Protein AF-A0A0S2S8I2-F1 (afdb_monomer_lite)

Radius of gyration: 26.12 Å; chains: 1; bounding box: 68×58×58 Å

Secondary structure (DSSP, 8-state):
---EEEEEE-TT-HHHHHHHHHHHHHT-HHHHHHEEEEE--EEEEEEEPTTS-EEEEEEEESSTTEEEEEESS---TT-------HHHHHHHHHSTTEEEESTTTT-EEPHHHHHHHHTS--PPEEEEEEEPP-S--HHHHHHHHHHHHHHHHHHHHH--SHHHHHHHHHHHHHHHHHHHHHHHHHTS----HHHHHHHHHHHHS-TTSGGGG-EEEEETTEEEEEEEHHHHHHHHHTS-TTS---HHHHHHHHHHHHHHHHT--

Foldseek 3Di:
DFWKFKFFFAFPCLVVLQVQLVVLLVVDPVSVQWFDHKDFAWAWEWEQDQQLDTHDIDTDGPDTRIIMTGTPHADDPPRLPDDDPPVNVVSSVVGPGTDGGPDDRTPTQHPVNVVVSVVPCSFYKYKQWAQFPDPVDLVVVLVVLVVQLVVLVVQCVPDPDPVSNVVSVVSNVVSVVVNVVSVVVVVPAPFGPLVVLLVVLPVLPPPPDQSVQWDWHDDPNIIIIMHGVVLLVVLVVPDDPDGSDGSVRSSVSSSVVSCVVSVND

Structure (mmCIF, N/CA/C/O backbone):
data_AF-A0A0S2S8I2-F1
#
_entry.id   AF-A0A0S2S8I2-F1
#
loop_
_atom_site.group_PDB
_atom_site.id
_atom_site.type_symbol
_atom_site.label_atom_id
_atom_site.label_alt_id
_atom_site.label_comp_id
_atom_site.label_asym_id
_atom_site.label_entity_id
_atom_site.label_seq_id
_atom_site.pdbx_PDB_ins_code
_atom_site.Cartn_x
_atom_site.Cartn_y
_atom_site.Cartn_z
_atom_site.occupancy
_atom_site.B_iso_or_equiv
_atom_site.auth_seq_id
_atom_site.auth_comp_id
_atom_site.auth_asym_id
_atom_site.auth_atom_id
_atom_site.pdbx_PDB_model_num
ATOM 1 N N . MET A 1 1 ? 22.206 5.595 -7.541 1.00 58.75 1 MET A N 1
ATOM 2 C CA . MET A 1 1 ? 20.855 5.261 -8.057 1.00 58.75 1 MET A CA 1
ATOM 3 C C . MET A 1 1 ? 20.318 6.504 -8.753 1.00 58.75 1 MET A C 1
ATOM 5 O O . MET A 1 1 ? 20.988 7.528 -8.728 1.00 58.75 1 MET A O 1
ATOM 9 N N . GLY A 1 2 ? 19.198 6.409 -9.469 1.00 62.34 2 GLY A N 1
ATOM 10 C CA . GLY A 1 2 ? 18.640 7.555 -10.187 1.00 62.34 2 GLY A CA 1
ATOM 11 C C . GLY A 1 2 ? 17.784 8.471 -9.314 1.00 62.34 2 GLY A C 1
ATOM 12 O O . GLY A 1 2 ? 17.314 8.057 -8.258 1.00 62.34 2 GLY A O 1
ATOM 13 N N . ALA A 1 3 ? 17.538 9.692 -9.782 1.00 72.81 3 ALA A N 1
ATOM 14 C CA . ALA A 1 3 ? 16.502 10.574 -9.259 1.00 72.81 3 ALA A CA 1
ATOM 15 C C . ALA A 1 3 ? 15.131 9.909 -9.397 1.00 72.81 3 ALA A C 1
ATOM 17 O O . ALA A 1 3 ? 14.851 9.323 -10.445 1.00 72.81 3 ALA A O 1
ATOM 18 N N . ALA A 1 4 ? 14.263 10.030 -8.393 1.00 81.12 4 ALA A N 1
ATOM 19 C CA . ALA A 1 4 ? 12.900 9.520 -8.483 1.00 81.12 4 ALA A CA 1
ATOM 20 C C . ALA A 1 4 ? 11.865 10.647 -8.438 1.00 81.12 4 ALA A C 1
ATOM 22 O O . ALA A 1 4 ? 11.988 11.596 -7.666 1.00 81.12 4 ALA A O 1
ATOM 23 N N . PHE A 1 5 ? 10.824 10.528 -9.261 1.00 83.62 5 PHE A N 1
ATOM 24 C CA . PHE A 1 5 ? 9.705 11.466 -9.309 1.00 83.62 5 PHE A CA 1
ATOM 25 C C . PHE A 1 5 ? 8.404 10.770 -8.931 1.00 83.62 5 PHE A C 1
ATOM 27 O O . PHE A 1 5 ? 8.072 9.726 -9.492 1.00 83.62 5 PHE A O 1
ATOM 34 N N . ALA A 1 6 ? 7.638 11.380 -8.028 1.00 85.50 6 ALA A N 1
ATOM 35 C CA . ALA A 1 6 ? 6.292 10.929 -7.699 1.00 85.50 6 ALA A CA 1
ATOM 36 C C . ALA A 1 6 ? 5.268 11.458 -8.717 1.00 85.50 6 ALA A C 1
ATOM 38 O O . ALA A 1 6 ? 5.138 12.669 -8.934 1.00 85.50 6 ALA A O 1
ATOM 39 N N . ILE A 1 7 ? 4.506 10.548 -9.322 1.00 87.31 7 ILE A N 1
ATOM 40 C CA . ILE A 1 7 ? 3.409 10.858 -10.239 1.00 87.31 7 ILE A CA 1
ATOM 41 C C . ILE A 1 7 ? 2.084 10.514 -9.568 1.00 87.31 7 ILE A C 1
ATOM 43 O O . ILE A 1 7 ? 1.878 9.385 -9.120 1.00 87.31 7 ILE A O 1
ATOM 47 N N . GLN A 1 8 ? 1.172 11.485 -9.532 1.00 87.44 8 GLN A N 1
ATOM 48 C CA . GLN A 1 8 ? -0.162 11.286 -8.991 1.00 87.44 8 GLN A CA 1
ATOM 49 C C . GLN A 1 8 ? -1.050 10.602 -10.029 1.00 87.44 8 GLN A C 1
ATOM 51 O O . GLN A 1 8 ? -1.206 11.071 -11.163 1.00 87.44 8 GLN A O 1
ATOM 56 N N . VAL A 1 9 ? -1.679 9.512 -9.613 1.00 88.62 9 VAL A N 1
ATOM 57 C CA . VAL A 1 9 ? -2.575 8.689 -10.421 1.00 88.62 9 VAL A CA 1
ATOM 58 C C . VAL A 1 9 ? -3.900 8.473 -9.700 1.00 88.62 9 VAL A C 1
ATOM 60 O O . VAL A 1 9 ? -4.033 8.727 -8.504 1.00 88.62 9 VAL A O 1
ATOM 63 N N . MET A 1 10 ? -4.908 8.001 -10.426 1.00 84.62 10 MET A N 1
ATOM 64 C CA . MET A 1 10 ? -6.174 7.604 -9.818 1.00 84.62 10 MET A CA 1
ATOM 65 C C . MET A 1 10 ? -5.960 6.445 -8.839 1.00 84.62 10 MET A C 1
ATOM 67 O O . MET A 1 10 ? -5.422 5.399 -9.210 1.00 84.62 10 MET A O 1
ATOM 71 N N . THR A 1 11 ? -6.434 6.619 -7.607 1.00 84.56 11 THR A N 1
ATOM 72 C CA . THR A 1 11 ? -6.356 5.595 -6.563 1.00 84.56 11 THR A CA 1
ATOM 73 C C . THR A 1 11 ? -7.026 4.292 -7.008 1.00 84.56 11 THR A C 1
ATOM 75 O O . THR A 1 11 ? -8.128 4.302 -7.562 1.00 84.56 11 THR A O 1
ATOM 78 N N . GLY A 1 12 ? -6.359 3.159 -6.790 1.00 79.31 12 GLY A N 1
ATOM 79 C CA . GLY A 1 12 ? -6.813 1.829 -7.213 1.00 79.31 12 GLY A CA 1
ATOM 80 C C . GLY A 1 12 ? -6.536 1.495 -8.686 1.00 79.31 12 GLY A C 1
ATOM 81 O O . GLY A 1 12 ? -6.927 0.424 -9.160 1.00 79.31 12 GLY A O 1
ATOM 82 N N . LYS A 1 13 ? -5.890 2.393 -9.442 1.00 84.69 13 LYS A N 1
ATOM 83 C CA . LYS A 1 13 ? -5.458 2.162 -10.832 1.00 84.69 13 LYS A CA 1
ATOM 84 C C . LYS A 1 13 ? -3.937 2.092 -10.982 1.00 84.69 13 LYS A C 1
ATOM 86 O O . LYS A 1 13 ? -3.471 1.895 -12.099 1.00 84.69 13 LYS A O 1
ATOM 91 N N . GLU A 1 14 ? -3.173 2.176 -9.897 1.00 86.25 14 GLU A N 1
ATOM 92 C CA . GLU A 1 14 ? -1.708 2.280 -9.870 1.00 86.25 14 GLU A CA 1
ATOM 93 C C . GLU A 1 14 ? -1.039 1.160 -10.674 1.00 86.25 14 GLU A C 1
ATOM 95 O O . GLU A 1 14 ? -0.215 1.428 -11.542 1.00 86.25 14 GLU A O 1
ATOM 100 N N . SER A 1 15 ? -1.460 -0.094 -10.471 1.00 84.75 15 SER A N 1
ATOM 101 C CA . SER A 1 15 ? -0.901 -1.243 -11.202 1.00 84.75 15 SER A CA 1
ATOM 102 C C . SER A 1 15 ? -1.202 -1.203 -12.705 1.00 84.75 15 SER A C 1
ATOM 104 O O . SER A 1 15 ? -0.360 -1.576 -13.520 1.00 84.75 15 SER A O 1
ATOM 106 N N . ASN A 1 16 ? -2.385 -0.721 -13.095 1.00 86.00 16 ASN A N 1
ATOM 107 C CA . ASN A 1 16 ? -2.735 -0.579 -14.508 1.00 86.00 16 ASN A CA 1
ATOM 108 C C . ASN A 1 16 ? -1.952 0.567 -15.153 1.00 86.00 16 ASN A C 1
ATOM 110 O O . ASN A 1 16 ? -1.458 0.408 -16.266 1.00 86.00 16 ASN A O 1
ATOM 114 N N . VAL A 1 17 ? -1.813 1.696 -14.452 1.00 88.75 17 VAL A N 1
ATOM 115 C CA . VAL A 1 17 ? -1.034 2.840 -14.933 1.00 88.75 17 VAL A CA 1
ATOM 116 C C . VAL A 1 17 ? 0.441 2.469 -15.062 1.00 88.75 17 VAL A C 1
ATOM 118 O O . VAL A 1 17 ? 1.027 2.775 -16.093 1.00 88.75 17 VAL A O 1
ATOM 121 N N . GLN A 1 18 ? 1.016 1.740 -14.098 1.00 89.50 18 GLN A N 1
ATOM 122 C CA . GLN A 1 18 ? 2.386 1.223 -14.191 1.00 89.50 18 GLN A CA 1
ATOM 123 C C . GLN A 1 18 ? 2.580 0.393 -15.466 1.00 89.50 18 GLN A C 1
ATOM 125 O O . GLN A 1 18 ? 3.469 0.686 -16.254 1.00 89.50 18 GLN A O 1
ATOM 130 N N . ARG A 1 19 ? 1.691 -0.573 -15.740 1.00 88.81 19 ARG A N 1
ATOM 131 C CA . ARG A 1 19 ? 1.768 -1.398 -16.961 1.00 88.81 19 ARG A CA 1
ATOM 132 C C . ARG A 1 19 ? 1.667 -0.574 -18.244 1.00 88.81 19 ARG A C 1
ATOM 134 O O . ARG A 1 19 ? 2.355 -0.872 -19.217 1.00 88.81 19 ARG A O 1
ATOM 141 N N . LEU A 1 20 ? 0.796 0.436 -18.267 1.00 90.62 20 LEU A N 1
ATOM 142 C CA . LEU A 1 20 ? 0.658 1.334 -19.415 1.00 90.62 20 LEU A CA 1
ATOM 143 C C . LEU A 1 20 ? 1.890 2.227 -19.589 1.00 90.62 20 LEU A C 1
ATOM 145 O O . LEU A 1 20 ? 2.294 2.462 -20.724 1.00 90.62 20 LEU A O 1
ATOM 149 N N . MET A 1 21 ? 2.497 2.684 -18.492 1.00 90.81 21 MET A N 1
ATOM 150 C CA . MET A 1 21 ? 3.762 3.419 -18.498 1.00 90.81 21 MET A CA 1
ATOM 151 C C . MET A 1 21 ? 4.905 2.564 -19.020 1.00 90.81 21 MET A C 1
ATOM 153 O O . MET A 1 21 ? 5.559 2.972 -19.974 1.00 90.81 21 MET A O 1
ATOM 157 N N . ASP A 1 22 ? 5.089 1.362 -18.478 1.00 90.06 22 ASP A N 1
ATOM 158 C CA . ASP A 1 22 ? 6.114 0.424 -18.937 1.00 90.06 22 ASP A CA 1
ATOM 159 C C . ASP A 1 22 ? 5.959 0.138 -20.434 1.00 90.06 22 ASP A C 1
ATOM 161 O O . ASP A 1 22 ? 6.925 0.193 -21.198 1.00 90.06 22 ASP A O 1
ATOM 165 N N . TRP A 1 23 ? 4.723 -0.092 -20.887 1.00 91.06 23 TRP A N 1
ATOM 166 C CA . TRP A 1 23 ? 4.433 -0.276 -22.304 1.00 91.06 23 TRP A CA 1
ATOM 167 C C . TRP A 1 23 ? 4.758 0.977 -23.130 1.00 91.06 23 TRP A C 1
ATOM 169 O O . TRP A 1 23 ? 5.465 0.870 -24.132 1.00 91.06 23 TRP A O 1
ATOM 179 N N . ALA A 1 24 ? 4.302 2.163 -22.721 1.00 88.06 24 ALA A N 1
ATOM 180 C CA . ALA A 1 24 ? 4.533 3.411 -23.447 1.00 88.06 24 ALA A CA 1
ATOM 181 C C . ALA A 1 24 ? 6.029 3.754 -23.541 1.00 88.06 24 ALA A C 1
ATOM 183 O O . ALA A 1 24 ? 6.514 4.138 -24.607 1.00 88.06 24 ALA A O 1
ATOM 184 N N . PHE A 1 25 ? 6.782 3.552 -22.458 1.00 91.56 25 PHE A N 1
ATOM 185 C CA . PHE A 1 25 ? 8.225 3.776 -22.422 1.00 91.56 25 PHE A CA 1
ATOM 186 C C . PHE A 1 25 ? 8.975 2.724 -23.240 1.00 91.56 25 PHE A C 1
ATOM 188 O O . PHE A 1 25 ? 9.912 3.065 -23.956 1.00 91.56 25 PHE A O 1
ATOM 195 N N . SER A 1 26 ? 8.511 1.470 -23.277 1.00 87.12 26 SER A N 1
ATOM 196 C CA . SER A 1 26 ? 9.088 0.441 -24.159 1.00 87.12 26 SER A CA 1
ATOM 197 C C . SER A 1 26 ? 8.984 0.781 -25.655 1.00 87.12 26 SER A C 1
ATOM 199 O O . SER A 1 26 ? 9.722 0.226 -26.468 1.00 87.12 26 SER A O 1
ATOM 201 N N . LYS A 1 27 ? 8.079 1.694 -26.032 1.00 89.19 27 LYS A N 1
ATOM 202 C CA . LYS A 1 27 ? 7.839 2.119 -27.419 1.00 89.19 27 LYS A CA 1
ATOM 203 C C . LYS A 1 27 ? 8.437 3.482 -27.767 1.00 89.19 27 LYS A C 1
ATOM 205 O O . LYS A 1 27 ? 8.346 3.882 -28.923 1.00 89.19 27 LYS A O 1
ATOM 210 N N . ASN A 1 28 ? 9.035 4.190 -26.809 1.00 89.31 28 ASN A N 1
ATOM 211 C CA . ASN A 1 28 ? 9.569 5.531 -27.018 1.00 89.31 28 ASN A CA 1
ATOM 212 C C . ASN A 1 28 ? 11.061 5.586 -26.656 1.00 89.31 28 ASN A C 1
ATOM 214 O O . ASN A 1 28 ? 11.430 5.527 -25.485 1.00 89.31 28 ASN A O 1
ATOM 218 N N . GLU A 1 29 ? 11.919 5.743 -27.667 1.00 87.50 29 GLU A N 1
ATOM 219 C CA . GLU A 1 29 ? 13.379 5.779 -27.491 1.00 87.50 29 GLU A CA 1
ATOM 220 C C . GLU A 1 29 ? 13.851 6.930 -26.597 1.00 87.50 29 GLU A C 1
ATOM 222 O O . GLU A 1 29 ? 14.831 6.783 -25.870 1.00 87.50 29 GLU A O 1
ATOM 227 N N . ASN A 1 30 ? 13.169 8.078 -26.619 1.00 84.44 30 ASN A N 1
ATOM 228 C CA . ASN A 1 30 ? 13.508 9.181 -25.724 1.00 84.44 30 ASN A CA 1
ATOM 229 C C . ASN A 1 30 ? 13.160 8.825 -24.281 1.00 84.44 30 ASN A C 1
ATOM 231 O O . ASN A 1 30 ? 13.997 9.005 -23.402 1.00 84.44 30 ASN A O 1
ATOM 235 N N . ALA A 1 31 ? 11.986 8.247 -24.028 1.00 85.44 31 ALA A N 1
ATOM 236 C CA . ALA A 1 31 ? 11.615 7.811 -22.685 1.00 85.44 31 ALA A CA 1
ATOM 237 C C . ALA A 1 31 ? 12.617 6.794 -22.114 1.00 85.44 31 ALA A C 1
ATOM 239 O O . ALA A 1 31 ? 13.003 6.927 -20.960 1.00 85.44 31 ALA A O 1
ATOM 240 N N . GLN A 1 32 ? 13.113 5.852 -22.923 1.00 86.44 32 GLN A N 1
ATOM 241 C CA . GLN A 1 32 ? 14.120 4.865 -22.498 1.00 86.44 32 GLN A CA 1
ATOM 242 C C . GLN A 1 32 ? 15.468 5.482 -22.116 1.00 86.44 32 GLN A C 1
ATOM 244 O O . GLN A 1 32 ? 16.167 4.953 -21.255 1.00 86.44 32 GLN A O 1
ATOM 249 N N . LYS A 1 33 ? 15.849 6.604 -22.739 1.00 86.31 33 LYS A N 1
ATOM 250 C CA . LYS A 1 33 ? 17.081 7.325 -22.379 1.00 86.31 33 LYS A CA 1
ATOM 251 C C . LYS A 1 33 ? 16.977 7.936 -20.987 1.00 86.31 33 LYS A C 1
ATOM 253 O O . LYS A 1 33 ? 17.956 7.935 -20.246 1.00 86.31 33 LYS A O 1
ATOM 258 N N . TRP A 1 34 ? 15.801 8.440 -20.625 1.00 84.88 34 TRP A N 1
ATOM 259 C CA . TRP A 1 34 ? 15.603 9.202 -19.394 1.00 84.88 34 TRP A CA 1
ATOM 260 C C . TRP A 1 34 ? 15.092 8.367 -18.225 1.00 84.88 34 TRP A C 1
ATOM 262 O O . TRP A 1 34 ? 15.494 8.625 -17.096 1.00 84.88 34 TRP A O 1
ATOM 272 N N . ILE A 1 35 ? 14.232 7.383 -18.481 1.00 86.75 35 ILE A N 1
ATOM 273 C CA . ILE A 1 35 ? 13.559 6.574 -17.466 1.00 86.75 35 ILE A CA 1
ATOM 274 C C . ILE A 1 35 ? 14.282 5.244 -17.314 1.00 86.75 35 ILE A C 1
ATOM 276 O O . ILE A 1 35 ? 14.480 4.507 -18.278 1.00 86.75 35 ILE A O 1
ATOM 280 N N . LYS A 1 36 ? 14.627 4.930 -16.071 1.00 87.38 36 LYS A N 1
ATOM 281 C CA . LYS A 1 36 ? 15.209 3.658 -15.672 1.00 87.38 36 LYS A CA 1
ATOM 282 C C . LYS A 1 36 ? 14.139 2.620 -15.356 1.00 87.38 36 LYS A C 1
ATOM 284 O O . LYS A 1 36 ? 14.221 1.493 -15.833 1.00 87.38 36 LYS A O 1
ATOM 289 N N . ALA A 1 37 ? 13.161 2.986 -14.527 1.00 87.31 37 ALA A N 1
ATOM 290 C CA . ALA A 1 37 ? 12.128 2.067 -14.059 1.00 87.31 37 ALA A CA 1
ATOM 291 C C . ALA A 1 37 ? 10.895 2.804 -13.524 1.00 87.31 37 ALA A C 1
ATOM 293 O O . ALA A 1 37 ? 10.983 3.945 -13.067 1.00 87.31 37 ALA A O 1
ATOM 294 N N . VAL A 1 38 ? 9.749 2.120 -13.543 1.00 88.50 38 VAL A N 1
ATOM 295 C CA . VAL A 1 38 ? 8.506 2.573 -12.912 1.00 88.50 38 VAL A CA 1
ATOM 296 C C . VAL A 1 38 ? 8.201 1.677 -11.722 1.00 88.50 38 VAL A C 1
ATOM 298 O O . VAL A 1 38 ? 8.047 0.462 -11.847 1.00 88.50 38 VAL A O 1
ATOM 301 N N . HIS A 1 39 ? 8.083 2.295 -10.558 1.00 86.06 39 HIS A N 1
ATOM 302 C CA . HIS A 1 39 ? 7.914 1.634 -9.278 1.00 86.06 39 HIS A CA 1
ATOM 303 C C . HIS A 1 39 ? 6.513 1.895 -8.732 1.00 86.06 39 HIS A C 1
ATOM 305 O O . HIS A 1 39 ? 6.067 3.035 -8.591 1.00 86.06 39 HIS A O 1
ATOM 311 N N . ASN A 1 40 ? 5.822 0.812 -8.396 1.00 84.75 40 ASN A N 1
ATOM 312 C CA . ASN A 1 40 ? 4.589 0.826 -7.622 1.00 84.75 40 ASN A CA 1
ATOM 313 C C . ASN A 1 40 ? 4.845 0.014 -6.355 1.00 84.75 40 ASN A C 1
ATOM 315 O O . ASN A 1 40 ? 4.947 -1.213 -6.404 1.00 84.75 40 ASN A O 1
ATOM 319 N N . PHE A 1 41 ? 4.992 0.706 -5.232 1.00 79.88 41 PHE A N 1
ATOM 320 C CA . PHE A 1 41 ? 5.287 0.067 -3.959 1.00 79.88 41 PHE A CA 1
ATOM 321 C C . PHE A 1 41 ? 4.027 -0.600 -3.417 1.00 79.88 41 PHE A C 1
ATOM 323 O O . PHE A 1 41 ? 3.074 0.079 -3.032 1.00 79.88 41 PHE A O 1
ATOM 330 N N . THR A 1 42 ? 4.019 -1.932 -3.388 1.00 73.12 42 THR A N 1
ATOM 331 C CA . THR A 1 42 ? 2.903 -2.723 -2.861 1.00 73.12 42 THR A CA 1
ATOM 332 C C . THR A 1 42 ? 3.349 -3.615 -1.712 1.00 73.12 42 THR A C 1
ATOM 334 O O . THR A 1 42 ? 4.330 -4.338 -1.845 1.00 73.12 42 THR A O 1
ATOM 337 N N . GLU A 1 43 ? 2.587 -3.623 -0.626 1.00 72.56 43 GLU A N 1
ATOM 338 C CA . GLU A 1 43 ? 2.677 -4.600 0.454 1.00 72.56 43 GLU A CA 1
ATOM 339 C C . GLU A 1 43 ? 1.827 -5.816 0.069 1.00 72.56 43 GLU A C 1
ATOM 341 O O . GLU A 1 43 ? 0.647 -5.679 -0.279 1.00 72.56 43 GLU A O 1
ATOM 346 N N . SER A 1 44 ? 2.422 -7.008 0.097 1.00 73.69 44 SER A N 1
ATOM 347 C CA . SER A 1 44 ? 1.683 -8.249 -0.119 1.00 73.69 44 SER A CA 1
ATOM 348 C C . SER A 1 44 ? 1.225 -8.831 1.211 1.00 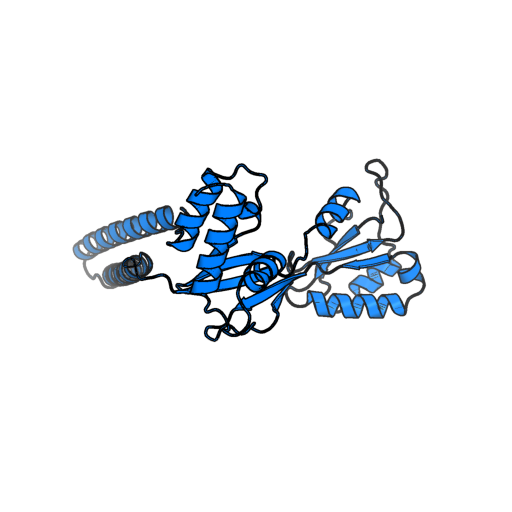73.69 44 SER A C 1
ATOM 350 O O . SER A 1 44 ? 2.018 -8.960 2.140 1.00 73.69 44 SER A O 1
ATOM 352 N N . THR A 1 45 ? -0.059 -9.171 1.305 1.00 71.50 45 THR A N 1
ATOM 353 C CA . THR A 1 45 ? -0.675 -9.752 2.501 1.00 71.50 45 THR A CA 1
ATOM 354 C C . THR A 1 45 ? -1.396 -11.048 2.151 1.00 71.50 45 THR A C 1
ATOM 356 O O . THR A 1 45 ? -2.190 -11.089 1.210 1.00 71.50 45 THR A O 1
ATOM 359 N N . VAL A 1 46 ? -1.172 -12.109 2.924 1.00 78.12 46 VAL A N 1
ATOM 360 C CA . VAL A 1 46 ? -1.907 -13.376 2.814 1.00 78.12 46 VAL A CA 1
ATOM 361 C C . VAL A 1 46 ? -2.606 -13.666 4.131 1.00 78.12 46 VAL A C 1
ATOM 363 O O . VAL A 1 46 ? -1.995 -13.654 5.195 1.00 78.12 46 VAL A O 1
ATOM 366 N N . ARG A 1 47 ? -3.907 -13.955 4.073 1.00 78.06 47 ARG A N 1
ATOM 367 C CA . ARG A 1 47 ? -4.700 -14.252 5.271 1.00 78.06 47 ARG A CA 1
ATOM 368 C C . ARG A 1 47 ? -4.720 -15.746 5.579 1.00 78.06 47 ARG A C 1
ATOM 370 O O . ARG A 1 47 ? -5.010 -16.529 4.679 1.00 78.06 47 ARG A O 1
ATOM 377 N N . ILE A 1 48 ? -4.543 -16.146 6.836 1.00 76.62 48 ILE A N 1
ATOM 378 C CA . ILE A 1 48 ? -4.815 -17.528 7.268 1.00 76.62 48 ILE A CA 1
ATOM 379 C C . ILE A 1 48 ? -6.330 -17.728 7.426 1.00 76.62 48 ILE A C 1
ATOM 381 O O . ILE A 1 48 ? -7.008 -16.981 8.137 1.00 76.62 48 ILE A O 1
ATOM 385 N N . LEU A 1 49 ? -6.879 -18.722 6.726 1.00 76.62 49 LEU A N 1
ATOM 386 C CA . LEU A 1 49 ? -8.291 -19.102 6.795 1.00 76.62 49 LEU A CA 1
ATOM 387 C C . LEU A 1 49 ? -8.553 -20.031 7.988 1.00 76.62 49 LEU A C 1
ATOM 389 O O . LEU A 1 49 ? -7.656 -20.722 8.459 1.00 76.62 49 LEU A O 1
ATOM 393 N N . SER A 1 50 ? -9.812 -20.130 8.426 1.00 67.00 50 SER A N 1
ATOM 394 C CA . SER A 1 50 ? -10.214 -20.961 9.576 1.00 67.00 50 SER A CA 1
ATOM 395 C C . SER A 1 50 ? -9.828 -22.443 9.460 1.00 67.00 50 SER A C 1
ATOM 397 O O . SER A 1 50 ? -9.653 -23.096 10.477 1.00 67.00 50 SER A O 1
ATOM 399 N N . GLY A 1 51 ? -9.661 -22.969 8.241 1.00 65.25 51 GLY A N 1
ATOM 400 C CA . GLY A 1 51 ? -9.184 -24.338 7.992 1.00 65.25 51 GLY A CA 1
ATOM 401 C C . GLY A 1 51 ? -7.658 -24.489 7.908 1.00 65.25 51 GLY A C 1
ATOM 402 O O . GLY A 1 51 ? -7.189 -25.472 7.338 1.00 65.25 51 GLY A O 1
ATOM 403 N N . GLY A 1 52 ? -6.893 -23.484 8.349 1.00 64.94 52 GLY A N 1
ATOM 404 C CA . GLY A 1 52 ? -5.424 -23.464 8.322 1.00 64.94 52 GLY A CA 1
ATOM 405 C C . GLY A 1 52 ? -4.803 -23.302 6.928 1.00 64.94 52 GLY A C 1
ATOM 406 O O . GLY A 1 52 ? -3.587 -23.362 6.775 1.00 64.94 52 GLY A O 1
ATOM 407 N N . ASN A 1 53 ? -5.616 -23.098 5.885 1.00 72.81 53 ASN A N 1
ATOM 408 C CA . ASN A 1 53 ? -5.123 -22.799 4.540 1.00 72.81 53 ASN A CA 1
ATOM 409 C C . ASN A 1 53 ? -4.771 -21.313 4.410 1.00 72.81 53 ASN A C 1
ATOM 411 O O . ASN A 1 53 ? -5.489 -20.451 4.921 1.00 72.81 53 ASN A O 1
ATOM 415 N N . LEU A 1 54 ? -3.728 -21.017 3.636 1.00 76.25 54 LEU A N 1
ATOM 416 C CA . LEU A 1 54 ? -3.446 -19.664 3.173 1.00 76.25 54 LEU A CA 1
ATOM 417 C C . LEU A 1 54 ? -4.528 -19.220 2.177 1.00 76.25 54 LEU A C 1
ATOM 419 O O . LEU A 1 54 ? -4.910 -19.957 1.265 1.00 76.25 54 LEU A O 1
ATOM 423 N N . GLY A 1 55 ? -5.065 -18.026 2.398 1.00 72.12 55 GLY A N 1
ATOM 424 C CA . GLY A 1 55 ? -6.028 -17.371 1.527 1.00 72.12 55 GLY A CA 1
ATOM 425 C C . GLY A 1 55 ? -5.377 -16.811 0.264 1.00 72.12 55 GLY A C 1
ATOM 426 O O . GLY A 1 55 ? -4.208 -17.050 -0.028 1.00 72.12 55 GLY A O 1
ATOM 427 N N . LYS A 1 56 ? -6.149 -16.038 -0.504 1.00 75.75 56 LYS A N 1
ATOM 428 C CA . LYS A 1 56 ? -5.610 -15.337 -1.674 1.00 75.75 56 LYS A CA 1
ATOM 429 C C . LYS A 1 56 ? -4.633 -14.250 -1.231 1.00 75.75 56 LYS A C 1
ATOM 431 O O . LYS A 1 56 ? -4.919 -13.525 -0.280 1.00 75.75 56 LYS A O 1
ATOM 436 N N . GLU A 1 57 ? -3.535 -14.127 -1.967 1.00 76.00 57 GLU A N 1
ATOM 437 C CA . GLU A 1 57 ? -2.602 -13.011 -1.851 1.00 76.00 57 GLU A CA 1
ATOM 438 C C . GLU A 1 57 ? -3.304 -11.702 -2.233 1.00 76.00 57 GLU A C 1
ATOM 440 O O . GLU A 1 57 ? -3.919 -11.587 -3.298 1.00 76.00 57 GLU A O 1
ATOM 445 N N . ILE A 1 58 ? -3.233 -10.718 -1.342 1.00 75.44 58 ILE A N 1
ATOM 446 C CA . ILE A 1 58 ? -3.768 -9.375 -1.528 1.00 75.44 58 ILE A CA 1
ATOM 447 C C . ILE A 1 58 ? -2.586 -8.415 -1.545 1.00 75.44 58 ILE A C 1
ATOM 449 O O . ILE A 1 58 ? -1.974 -8.150 -0.511 1.00 75.44 58 ILE A O 1
ATOM 453 N N . LYS A 1 59 ? -2.308 -7.847 -2.717 1.00 72.50 59 LYS A N 1
ATOM 454 C CA . LYS A 1 59 ? -1.328 -6.770 -2.879 1.00 72.50 59 LYS A CA 1
ATOM 455 C C . LYS A 1 59 ? -2.023 -5.430 -2.678 1.00 72.50 59 LYS A C 1
ATOM 457 O O . LYS A 1 59 ? -2.986 -5.127 -3.382 1.00 72.50 59 LYS A O 1
ATOM 462 N N . ARG A 1 60 ? -1.562 -4.642 -1.711 1.00 72.31 60 ARG A N 1
ATOM 463 C CA . ARG A 1 60 ? -2.058 -3.288 -1.436 1.00 72.31 60 ARG A CA 1
ATOM 464 C C . ARG A 1 60 ? -0.958 -2.285 -1.715 1.00 72.31 60 ARG A C 1
ATOM 466 O O . ARG A 1 60 ? 0.170 -2.486 -1.290 1.00 72.31 60 ARG A O 1
ATOM 473 N N . THR A 1 61 ? -1.275 -1.206 -2.413 1.00 74.50 61 THR A N 1
ATOM 474 C CA . THR A 1 61 ? -0.317 -0.119 -2.618 1.00 74.50 61 THR A CA 1
ATOM 475 C C . THR A 1 61 ? -0.017 0.568 -1.287 1.00 74.50 61 THR A C 1
ATOM 477 O O . THR A 1 61 ? -0.939 0.929 -0.559 1.00 74.50 61 THR A O 1
ATOM 480 N N . ILE A 1 62 ? 1.269 0.743 -0.980 1.00 76.38 62 ILE A N 1
ATOM 481 C CA . ILE A 1 62 ? 1.758 1.385 0.249 1.00 76.38 62 ILE A CA 1
ATOM 482 C C . ILE A 1 62 ? 1.434 2.883 0.234 1.00 76.38 62 ILE A C 1
ATOM 484 O O . ILE A 1 62 ? 1.075 3.450 1.261 1.00 76.38 62 ILE A O 1
ATOM 488 N N . MET A 1 63 ? 1.496 3.514 -0.942 1.00 77.62 63 MET A N 1
ATOM 489 C CA . MET A 1 63 ? 1.103 4.910 -1.161 1.00 77.62 63 MET A CA 1
ATOM 490 C C . MET A 1 63 ? 0.009 4.997 -2.231 1.00 77.62 63 MET A C 1
ATOM 492 O O . MET A 1 63 ? 0.310 5.163 -3.416 1.00 77.62 63 MET A O 1
ATOM 496 N N . PRO A 1 64 ? -1.267 4.838 -1.841 1.00 82.06 64 PRO A N 1
ATOM 497 C CA . PRO A 1 64 ? -2.382 4.899 -2.776 1.00 82.06 64 PRO A CA 1
ATOM 498 C C . PRO A 1 64 ? -2.414 6.232 -3.533 1.00 82.06 64 PRO A C 1
ATOM 500 O O . PRO A 1 64 ? -2.237 7.299 -2.947 1.00 82.06 64 PRO A O 1
ATOM 503 N N . GLY A 1 65 ? -2.667 6.174 -4.838 1.00 85.00 65 GLY A N 1
ATOM 504 C CA . GLY A 1 65 ? -2.683 7.337 -5.726 1.00 85.00 65 GLY A CA 1
ATOM 505 C C . GLY A 1 65 ? -1.310 7.805 -6.215 1.00 85.00 65 GLY A C 1
ATOM 506 O O . GLY A 1 65 ? -1.252 8.828 -6.896 1.00 85.00 65 GLY A O 1
ATOM 507 N N . TYR A 1 66 ? -0.226 7.076 -5.925 1.00 86.56 66 TYR A N 1
ATOM 508 C CA . TYR A 1 66 ? 1.125 7.439 -6.362 1.00 86.56 66 TYR A CA 1
ATOM 509 C C . TYR A 1 66 ? 1.868 6.282 -7.026 1.00 86.56 66 TYR A C 1
ATOM 511 O O . TYR A 1 66 ? 1.778 5.127 -6.612 1.00 86.56 66 TYR A O 1
ATOM 519 N N . ILE A 1 67 ? 2.651 6.629 -8.043 1.00 88.44 67 ILE A N 1
ATOM 520 C CA . ILE A 1 67 ? 3.675 5.776 -8.651 1.00 88.44 67 ILE A CA 1
ATOM 521 C C . ILE A 1 67 ? 4.965 6.578 -8.793 1.00 88.44 67 ILE A C 1
ATOM 523 O O . ILE A 1 67 ? 4.930 7.805 -8.894 1.00 88.44 67 ILE A O 1
ATOM 527 N N . PHE A 1 68 ? 6.100 5.893 -8.810 1.00 87.94 68 PHE A N 1
ATOM 528 C CA . PHE A 1 68 ? 7.413 6.524 -8.782 1.00 87.94 68 PHE A CA 1
ATOM 529 C C . PHE A 1 68 ? 8.176 6.190 -10.050 1.00 87.94 68 PHE A C 1
ATOM 531 O O . PHE A 1 68 ? 8.262 5.030 -10.440 1.00 87.94 68 PHE A O 1
ATOM 538 N N . ILE A 1 69 ? 8.728 7.201 -10.704 1.00 88.31 69 ILE A N 1
ATOM 539 C CA . ILE A 1 69 ? 9.541 7.028 -11.905 1.00 88.31 69 ILE A CA 1
ATOM 540 C C . ILE A 1 69 ? 10.989 7.272 -11.513 1.00 88.31 69 ILE A C 1
ATOM 542 O O . ILE A 1 69 ? 11.337 8.385 -11.130 1.00 88.31 69 ILE A O 1
ATOM 546 N N . GLU A 1 70 ? 11.814 6.234 -11.604 1.00 86.81 70 GLU A N 1
ATOM 547 C CA . GLU A 1 70 ? 13.262 6.333 -11.443 1.00 86.81 70 GLU A CA 1
ATOM 548 C C . GLU A 1 70 ? 13.884 6.740 -12.779 1.00 86.81 70 GLU A C 1
ATOM 550 O O . GLU A 1 70 ? 13.604 6.135 -13.816 1.00 86.81 70 GLU A O 1
ATOM 555 N N . MET A 1 71 ? 14.744 7.751 -12.756 1.00 85.38 71 MET A N 1
ATOM 556 C CA . MET A 1 71 ? 15.445 8.269 -13.926 1.00 85.38 71 MET A CA 1
ATOM 557 C C . MET A 1 71 ? 16.836 7.642 -14.079 1.00 85.38 71 MET A C 1
ATOM 559 O O . MET A 1 71 ? 17.395 7.082 -13.142 1.00 85.38 71 MET A O 1
ATOM 563 N N . ASN A 1 72 ? 17.440 7.759 -15.259 1.00 83.19 72 ASN A N 1
ATOM 564 C CA . ASN A 1 72 ? 18.799 7.269 -15.530 1.00 83.19 72 ASN A CA 1
ATOM 565 C C . ASN A 1 72 ? 19.918 8.208 -15.041 1.00 83.19 72 ASN A C 1
ATOM 567 O O . ASN A 1 72 ? 21.092 7.876 -15.182 1.00 83.19 72 ASN A O 1
ATOM 571 N N . TYR A 1 73 ? 19.583 9.363 -14.464 1.00 77.25 73 TYR A N 1
ATOM 572 C CA . TYR A 1 73 ? 20.545 10.307 -13.893 1.00 77.25 73 TYR A CA 1
ATOM 573 C C . TYR A 1 73 ? 20.335 10.435 -12.380 1.00 77.25 73 TYR A C 1
ATOM 575 O O . TYR A 1 73 ? 19.208 10.303 -11.905 1.00 77.25 73 TYR A O 1
ATOM 583 N N . SER A 1 74 ? 21.404 10.681 -11.625 1.00 67.50 74 SER A N 1
ATOM 584 C CA . SER A 1 74 ? 21.357 10.938 -10.181 1.00 67.50 74 SER A CA 1
ATOM 585 C C . SER A 1 74 ? 21.205 12.431 -9.890 1.00 67.50 74 SER A C 1
ATOM 587 O O . SER A 1 74 ? 21.554 13.279 -10.714 1.00 67.50 74 SER A O 1
ATOM 589 N N . VAL A 1 75 ? 20.672 12.754 -8.713 1.00 64.38 75 VAL A N 1
ATOM 590 C CA . VAL A 1 75 ? 20.559 14.128 -8.216 1.00 64.38 75 VAL A CA 1
ATOM 591 C C . VAL A 1 75 ? 21.209 14.167 -6.848 1.00 64.38 75 VAL A C 1
ATOM 593 O O . VAL A 1 75 ? 20.739 13.501 -5.929 1.00 64.38 75 VAL A O 1
ATOM 596 N N . ASP A 1 76 ? 22.289 14.931 -6.741 1.00 58.69 76 ASP A N 1
ATOM 597 C CA . ASP A 1 76 ? 22.913 15.242 -5.458 1.00 58.69 76 ASP A CA 1
ATOM 598 C C . ASP A 1 76 ? 22.159 16.405 -4.801 1.00 58.69 76 ASP A C 1
ATOM 600 O O . ASP A 1 76 ? 21.596 17.255 -5.494 1.00 58.69 76 ASP A O 1
ATOM 604 N N . GLU A 1 77 ? 22.205 16.499 -3.471 1.00 55.69 77 GLU A N 1
ATOM 605 C CA . GLU A 1 77 ? 21.559 17.566 -2.680 1.00 55.69 77 GLU A CA 1
ATOM 606 C C . GLU A 1 77 ? 21.979 18.990 -3.110 1.00 55.69 77 GLU A C 1
ATOM 608 O O . GLU A 1 77 ? 21.254 19.959 -2.896 1.00 55.69 77 GLU A O 1
ATOM 613 N N . ASN A 1 78 ? 23.121 19.110 -3.795 1.00 52.69 78 ASN A N 1
ATOM 614 C CA . ASN A 1 78 ? 23.662 20.363 -4.326 1.00 52.69 78 ASN A CA 1
ATOM 615 C C . ASN A 1 78 ? 23.230 20.674 -5.774 1.00 52.69 78 ASN A C 1
ATOM 617 O O . ASN A 1 78 ? 23.536 21.752 -6.283 1.00 52.69 78 ASN A O 1
ATOM 621 N N . ASN A 1 79 ? 22.554 19.749 -6.464 1.00 49.91 79 ASN A N 1
ATOM 622 C CA . ASN A 1 79 ? 22.283 19.823 -7.899 1.00 49.91 79 ASN A CA 1
ATOM 623 C C . ASN A 1 79 ? 20.773 19.950 -8.176 1.00 49.91 79 ASN A C 1
ATOM 625 O O . ASN A 1 79 ? 20.105 19.011 -8.595 1.00 49.91 79 ASN A O 1
ATOM 629 N N . GLN A 1 80 ? 20.225 21.149 -7.966 1.00 54.88 80 GLN A N 1
ATOM 630 C CA . GLN A 1 80 ? 18.787 21.472 -8.066 1.00 54.88 80 GLN A CA 1
ATOM 631 C C . GLN A 1 80 ? 18.182 21.409 -9.490 1.00 54.88 80 GLN A C 1
ATOM 633 O O . GLN A 1 80 ? 17.094 21.925 -9.726 1.00 54.88 80 GLN A O 1
ATOM 638 N N . SER A 1 81 ? 18.865 20.810 -10.466 1.00 57.59 81 SER A N 1
ATOM 639 C CA . SER A 1 81 ? 18.467 20.838 -11.882 1.00 57.59 81 SER A CA 1
ATOM 640 C C . SER A 1 81 ? 17.846 19.533 -12.385 1.00 57.59 81 SER A C 1
ATOM 642 O O . SER A 1 81 ? 17.872 19.257 -13.582 1.00 57.59 81 SER A O 1
ATOM 644 N N . ALA A 1 82 ? 17.260 18.714 -11.511 1.00 68.94 82 ALA A N 1
ATOM 645 C CA . ALA A 1 82 ? 16.526 17.546 -11.978 1.00 68.94 82 ALA A CA 1
ATOM 646 C C . ALA A 1 82 ? 15.204 17.968 -12.628 1.00 68.94 82 ALA A C 1
ATOM 648 O O . ALA A 1 82 ? 14.386 18.656 -12.017 1.00 68.94 82 ALA A O 1
ATOM 649 N N . TYR A 1 83 ? 14.949 17.490 -13.838 1.00 76.25 83 TYR A N 1
ATOM 650 C CA . TYR A 1 83 ? 13.677 17.701 -14.510 1.00 76.25 83 TYR A CA 1
ATOM 651 C C . TYR A 1 83 ? 13.316 16.487 -15.356 1.00 76.25 83 TYR A C 1
ATOM 653 O O . TYR A 1 83 ? 14.177 15.808 -15.912 1.00 76.25 83 TYR A O 1
ATOM 661 N N . ILE A 1 84 ? 12.016 16.246 -15.495 1.00 80.31 84 ILE A N 1
ATOM 662 C CA . ILE A 1 84 ? 11.511 15.346 -16.527 1.00 80.31 84 ILE A CA 1
ATOM 663 C C . ILE A 1 84 ? 11.460 16.158 -17.827 1.00 80.31 84 ILE A C 1
ATOM 665 O O . ILE A 1 84 ? 10.802 17.204 -17.850 1.00 80.31 84 ILE A O 1
ATOM 669 N N . PRO A 1 85 ? 12.131 15.722 -18.906 1.00 84.50 85 PRO A N 1
ATOM 670 C CA . PRO A 1 85 ? 12.031 16.377 -20.205 1.00 84.50 85 PRO A CA 1
ATOM 671 C C . PRO A 1 85 ? 10.576 16.537 -20.651 1.00 84.50 85 PRO A C 1
ATOM 673 O O . PRO A 1 85 ? 9.739 15.668 -20.400 1.00 84.50 85 PRO A O 1
ATOM 676 N N . ALA A 1 86 ? 10.264 17.648 -21.319 1.00 84.44 86 ALA A N 1
ATOM 677 C CA . ALA A 1 86 ? 8.886 17.984 -21.672 1.00 84.44 86 ALA A CA 1
ATOM 678 C C . ALA A 1 86 ? 8.214 16.903 -22.537 1.00 84.44 86 ALA A C 1
ATOM 680 O O . ALA A 1 86 ? 7.047 16.585 -22.325 1.00 84.44 86 ALA A O 1
ATOM 681 N N . ASP A 1 87 ? 8.945 16.298 -23.472 1.00 86.31 87 ASP A N 1
ATOM 682 C CA . ASP A 1 87 ? 8.466 15.204 -24.321 1.00 86.31 87 ASP A CA 1
ATOM 683 C C . ASP A 1 87 ? 8.114 13.949 -23.507 1.00 86.31 87 ASP A C 1
ATOM 685 O O . ASP A 1 87 ? 7.039 13.370 -23.687 1.00 86.31 87 ASP A O 1
ATOM 689 N N . VAL A 1 88 ? 8.966 13.577 -22.551 1.00 87.19 88 VAL A N 1
ATOM 690 C CA . VAL A 1 88 ? 8.718 12.468 -21.618 1.00 87.19 88 VAL A CA 1
ATOM 691 C C . VAL A 1 88 ? 7.534 12.782 -20.698 1.00 87.19 88 VAL A C 1
ATOM 693 O O . VAL A 1 88 ? 6.678 11.927 -20.466 1.00 87.19 88 VAL A O 1
ATOM 696 N N . TRP A 1 89 ? 7.421 14.022 -20.222 1.00 87.69 89 TRP A N 1
ATOM 697 C CA . TRP A 1 89 ? 6.294 14.460 -19.402 1.00 87.69 89 TRP A CA 1
ATOM 698 C C . TRP A 1 89 ? 4.966 14.436 -20.169 1.00 87.69 89 TRP A C 1
ATOM 700 O O . TRP A 1 89 ? 3.949 13.976 -19.648 1.00 87.69 89 TRP A O 1
ATOM 710 N N . HIS A 1 90 ? 4.959 14.876 -21.428 1.00 87.31 90 HIS A N 1
ATOM 711 C CA . HIS A 1 90 ? 3.781 14.786 -22.287 1.00 87.31 90 HIS A CA 1
ATOM 712 C C . HIS A 1 90 ? 3.365 13.336 -22.533 1.00 87.31 90 HIS A C 1
ATOM 714 O O . HIS A 1 90 ? 2.169 13.039 -22.498 1.00 87.31 90 HIS A O 1
ATOM 720 N N . LEU A 1 91 ? 4.333 12.431 -22.703 1.00 89.25 91 LEU A N 1
ATOM 721 C CA . LEU A 1 91 ? 4.061 11.002 -22.796 1.00 89.25 91 LEU A CA 1
ATOM 722 C C . LEU A 1 91 ? 3.422 10.472 -21.504 1.00 89.25 91 LEU A C 1
ATOM 724 O O . LEU A 1 91 ? 2.377 9.831 -21.576 1.00 89.25 91 LEU A O 1
ATOM 728 N N . ILE A 1 92 ? 3.975 10.804 -20.332 1.00 88.56 92 ILE A N 1
ATOM 729 C CA . ILE A 1 92 ? 3.414 10.430 -19.020 1.00 88.56 92 ILE A CA 1
ATOM 730 C C . ILE A 1 92 ? 1.973 10.928 -18.884 1.00 88.56 92 ILE A C 1
ATOM 732 O O . ILE A 1 92 ? 1.076 10.165 -18.535 1.00 88.56 92 ILE A O 1
ATOM 736 N N . LYS A 1 93 ? 1.730 12.199 -19.210 1.00 87.88 93 LYS A N 1
ATOM 737 C CA . LYS A 1 93 ? 0.410 12.829 -19.113 1.00 87.88 93 LYS A CA 1
ATOM 738 C C . LYS A 1 93 ? -0.610 12.236 -20.090 1.00 87.88 93 LYS A C 1
ATOM 740 O O . LYS A 1 93 ? -1.807 12.309 -19.830 1.00 87.88 93 LYS A O 1
ATOM 745 N N . SER A 1 94 ? -0.159 11.661 -21.205 1.00 88.44 94 SER A N 1
ATOM 746 C CA . SER A 1 94 ? -1.048 11.010 -22.174 1.00 88.44 94 SER A CA 1
ATOM 747 C C . SER A 1 94 ? -1.642 9.691 -21.661 1.00 88.44 94 SER A C 1
ATOM 749 O O . SER A 1 94 ? -2.620 9.200 -22.223 1.00 88.44 94 SER A O 1
ATOM 751 N N . ILE A 1 95 ? -1.083 9.121 -20.586 1.00 89.38 95 ILE A N 1
ATOM 752 C CA . ILE A 1 95 ? -1.497 7.820 -20.061 1.00 89.38 95 ILE A CA 1
ATOM 753 C C . ILE A 1 95 ? -2.796 7.952 -19.252 1.00 89.38 95 ILE A C 1
ATOM 755 O O . ILE A 1 95 ? -2.854 8.717 -18.283 1.00 89.38 95 ILE A O 1
ATOM 759 N N . PRO A 1 96 ? -3.843 7.173 -19.589 1.00 86.50 96 PRO A N 1
ATOM 760 C CA . PRO A 1 96 ? -5.099 7.189 -18.850 1.00 86.50 96 PRO A CA 1
ATOM 761 C C . PRO A 1 96 ? -4.903 6.851 -17.369 1.00 86.50 96 PRO A C 1
ATOM 763 O O . PRO A 1 96 ? -4.289 5.843 -17.027 1.00 86.50 96 PRO A O 1
ATOM 766 N N . GLY A 1 97 ? -5.476 7.673 -16.489 1.00 84.62 97 GLY A N 1
ATOM 767 C CA . GLY A 1 97 ? -5.373 7.505 -15.038 1.00 84.62 97 GLY A CA 1
ATOM 768 C C . GLY A 1 97 ? -4.232 8.288 -14.389 1.00 84.62 97 GLY A C 1
ATOM 769 O O . GLY A 1 97 ? -4.176 8.323 -13.162 1.00 84.62 97 GLY A O 1
ATOM 770 N N . VAL A 1 98 ? -3.374 8.957 -15.167 1.00 87.50 98 VAL A N 1
ATOM 771 C CA . VAL A 1 98 ? -2.430 9.960 -14.655 1.00 87.50 98 VAL A CA 1
ATOM 772 C C . VAL A 1 98 ? -3.167 11.277 -14.434 1.00 87.50 98 VAL A C 1
ATOM 774 O O . VAL A 1 98 ? -3.850 11.775 -15.326 1.00 87.50 98 VAL A O 1
ATOM 777 N N . LEU A 1 99 ? -3.041 11.842 -13.233 1.00 83.44 99 LEU A N 1
ATOM 778 C CA . LEU A 1 99 ? -3.710 13.086 -12.862 1.00 83.44 99 LEU A CA 1
ATOM 779 C C . LEU A 1 99 ? -2.766 14.272 -13.036 1.00 83.44 99 LEU A C 1
ATOM 781 O O . LEU A 1 99 ? -3.014 15.154 -13.862 1.00 83.44 99 LEU A O 1
ATOM 785 N N . LYS A 1 100 ? -1.692 14.312 -12.243 1.00 75.38 100 LYS A N 1
ATOM 786 C CA . LYS A 1 100 ? -0.736 15.426 -12.182 1.00 75.38 100 LYS A CA 1
ATOM 787 C C . LYS A 1 100 ? 0.622 14.934 -11.675 1.00 75.38 100 LYS A C 1
ATOM 789 O O . LYS A 1 100 ? 0.719 13.896 -11.030 1.00 75.38 100 LYS A O 1
ATOM 794 N N . GLN A 1 101 ? 1.673 15.701 -11.936 1.00 66.38 101 GLN A N 1
ATOM 795 C CA . GLN A 1 101 ? 2.893 15.628 -11.132 1.00 66.38 101 GLN A CA 1
ATOM 796 C C . GLN A 1 101 ? 2.625 16.379 -9.830 1.00 66.38 101 GLN A C 1
ATOM 798 O O . GLN A 1 101 ? 1.933 17.405 -9.856 1.00 66.38 101 GLN A O 1
ATOM 803 N N . PHE A 1 102 ? 3.159 15.906 -8.705 1.00 56.47 102 PHE A N 1
ATOM 804 C CA . PHE A 1 102 ? 3.088 16.684 -7.474 1.00 56.47 102 PHE A CA 1
ATOM 805 C C . PHE A 1 102 ? 3.966 17.946 -7.620 1.00 56.47 102 PHE A C 1
ATOM 807 O O . PHE A 1 102 ? 5.192 17.893 -7.588 1.00 56.47 102 PHE A O 1
ATOM 814 N N . THR A 1 103 ? 3.262 19.053 -7.888 1.00 48.41 103 THR A N 1
ATOM 815 C CA . THR A 1 103 ? 3.564 20.478 -7.658 1.00 48.41 103 THR A CA 1
ATOM 816 C C . THR A 1 103 ? 4.843 21.096 -8.241 1.00 48.41 103 THR A C 1
ATOM 818 O O . THR A 1 103 ? 5.948 20.746 -7.849 1.00 48.41 103 THR A O 1
ATOM 821 N N . GLY A 1 104 ? 4.653 22.123 -9.086 1.00 43.75 104 GLY A N 1
ATOM 822 C CA . GLY A 1 104 ? 5.386 23.408 -9.121 1.00 43.75 104 GLY A CA 1
ATOM 823 C C . GLY A 1 104 ? 6.861 23.443 -9.533 1.00 43.75 104 GLY A C 1
ATOM 824 O O . GLY A 1 104 ? 7.271 24.376 -10.215 1.00 43.75 104 GLY A O 1
ATOM 825 N N . SER A 1 105 ? 7.642 22.448 -9.139 1.00 43.66 105 SER A N 1
ATOM 826 C CA . SER A 1 105 ? 9.098 22.416 -9.281 1.00 43.66 105 SER A CA 1
ATOM 827 C C . SER A 1 105 ? 9.666 21.016 -9.019 1.00 43.66 105 SER A C 1
ATOM 829 O O . SER A 1 105 ? 10.827 20.900 -8.664 1.00 43.66 105 SER A O 1
ATOM 831 N N . GLY A 1 106 ? 8.852 19.961 -9.187 1.00 49.47 106 GLY A N 1
ATOM 832 C CA . GLY A 1 106 ? 9.271 18.563 -9.085 1.00 49.47 106 GLY A CA 1
ATOM 833 C C . GLY A 1 106 ? 9.818 18.209 -7.704 1.00 49.47 106 GLY A C 1
ATOM 834 O O . GLY A 1 106 ? 10.991 18.422 -7.429 1.00 49.47 106 GLY A O 1
ATOM 835 N N . GLN A 1 107 ? 9.000 17.611 -6.834 1.00 60.88 107 GLN A N 1
ATOM 836 C CA . GLN A 1 107 ? 9.547 16.915 -5.666 1.00 60.88 107 GLN A CA 1
ATOM 837 C C . GLN A 1 107 ? 10.365 15.717 -6.156 1.00 60.88 107 GLN A C 1
ATOM 839 O O . GLN A 1 107 ? 9.837 14.645 -6.457 1.00 60.88 107 GLN A O 1
ATOM 844 N N . ILE A 1 108 ? 11.656 15.971 -6.321 1.00 68.69 108 ILE A N 1
ATOM 845 C CA . ILE A 1 108 ? 12.683 14.974 -6.555 1.00 68.69 108 ILE A CA 1
ATOM 846 C C . ILE A 1 108 ? 12.862 14.263 -5.229 1.00 68.69 108 ILE A C 1
ATOM 848 O O . ILE A 1 108 ? 13.154 14.896 -4.217 1.00 68.69 108 ILE A O 1
ATOM 852 N N . ILE A 1 109 ? 12.677 12.955 -5.238 1.00 73.12 109 ILE A N 1
ATOM 853 C CA . ILE A 1 109 ? 12.995 12.129 -4.086 1.00 73.12 109 ILE A CA 1
ATOM 854 C C . ILE A 1 109 ? 14.490 11.858 -4.171 1.00 73.12 109 ILE A C 1
ATOM 856 O O . ILE A 1 109 ? 14.970 11.318 -5.177 1.00 73.12 109 ILE A O 1
ATOM 860 N N . GLY A 1 110 ? 15.219 12.287 -3.140 1.00 66.06 110 GLY A N 1
ATOM 861 C CA . GLY A 1 110 ? 16.658 12.073 -3.047 1.00 66.06 110 GLY A CA 1
ATOM 862 C C . GLY A 1 110 ? 16.989 10.583 -3.085 1.00 66.06 110 GLY A C 1
ATOM 863 O O . GLY A 1 110 ? 16.178 9.745 -2.685 1.00 66.06 110 GLY A O 1
ATOM 864 N N . GLU A 1 111 ? 18.189 10.234 -3.553 1.00 68.44 111 GLU A N 1
ATOM 865 C CA . GLU A 1 111 ? 18.608 8.830 -3.662 1.00 68.44 111 GLU A CA 1
ATOM 866 C C . GLU A 1 111 ? 18.469 8.080 -2.326 1.00 68.44 111 GLU A C 1
ATOM 868 O O . GLU A 1 111 ? 18.025 6.933 -2.315 1.00 68.44 111 GLU A O 1
ATOM 873 N N . GLU A 1 112 ? 18.799 8.714 -1.199 1.00 69.25 112 GLU A N 1
ATOM 874 C CA . GLU A 1 112 ? 18.692 8.078 0.116 1.00 69.25 112 GLU A CA 1
ATOM 875 C C . GLU A 1 112 ? 17.247 7.810 0.536 1.00 69.25 112 GLU A C 1
ATOM 877 O O . GLU A 1 112 ? 16.938 6.720 1.018 1.00 69.25 112 GLU A O 1
ATOM 882 N N . GLU A 1 113 ? 16.350 8.777 0.345 1.00 72.06 113 GLU A N 1
ATOM 883 C CA . GLU A 1 113 ? 14.924 8.617 0.639 1.00 72.06 113 GLU A CA 1
ATOM 884 C C . GLU A 1 113 ? 14.303 7.569 -0.276 1.00 72.06 113 GLU A C 1
ATOM 886 O O . GLU A 1 113 ? 13.614 6.666 0.192 1.00 72.06 113 GLU A O 1
ATOM 891 N N . PHE A 1 114 ? 14.626 7.610 -1.568 1.00 73.25 114 PHE A N 1
ATOM 892 C CA . PHE A 1 114 ? 14.146 6.628 -2.526 1.00 73.25 114 PHE A CA 1
ATOM 893 C C . PHE A 1 114 ? 14.677 5.226 -2.211 1.00 73.25 114 PHE A C 1
ATOM 895 O O . PHE A 1 114 ? 13.934 4.248 -2.281 1.00 73.25 114 PHE A O 1
ATOM 902 N N . ARG A 1 115 ? 15.935 5.109 -1.771 1.00 70.12 115 ARG A N 1
ATOM 903 C CA . ARG A 1 115 ? 16.507 3.846 -1.291 1.00 70.12 115 ARG A CA 1
ATOM 904 C C . ARG A 1 115 ? 15.823 3.366 -0.010 1.00 70.12 115 ARG A C 1
ATOM 906 O O . ARG A 1 115 ? 15.590 2.169 0.107 1.00 70.12 115 ARG A O 1
ATOM 913 N N . LYS A 1 116 ? 15.454 4.256 0.918 1.00 72.25 116 LYS A N 1
ATOM 914 C CA . LYS A 1 116 ? 14.638 3.900 2.096 1.00 72.25 116 LYS A CA 1
ATOM 915 C C . LYS A 1 116 ? 13.248 3.406 1.684 1.00 72.25 116 LYS A C 1
ATOM 917 O O . LYS A 1 116 ? 12.763 2.447 2.268 1.00 72.25 116 LYS A O 1
ATOM 922 N N . MET A 1 117 ? 12.640 3.995 0.654 1.00 70.44 117 MET A N 1
ATOM 923 C CA . MET A 1 117 ? 11.359 3.535 0.102 1.00 70.44 117 MET A CA 1
ATOM 924 C C . MET A 1 117 ? 11.482 2.180 -0.613 1.00 70.44 117 MET A C 1
ATOM 926 O O . MET A 1 117 ? 10.610 1.332 -0.470 1.00 70.44 117 MET A O 1
ATOM 930 N N . LEU A 1 118 ? 12.578 1.938 -1.338 1.00 65.19 118 LEU A N 1
ATOM 931 C CA . LEU A 1 118 ? 12.897 0.631 -1.932 1.00 65.19 118 LEU A CA 1
ATOM 932 C C . LEU A 1 118 ? 13.227 -0.431 -0.873 1.00 65.19 118 LEU A C 1
ATOM 934 O O . LEU A 1 118 ? 12.947 -1.607 -1.078 1.00 65.19 118 LEU A O 1
ATOM 938 N N . GLY A 1 119 ? 13.81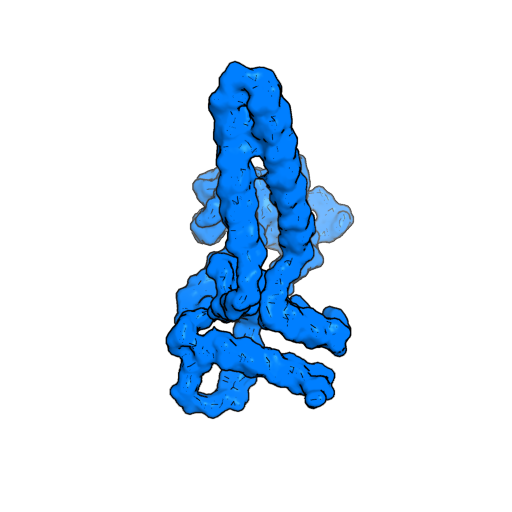9 -0.003 0.243 1.00 56.12 119 GLY A N 1
ATOM 939 C CA . GLY A 1 119 ? 14.098 -0.793 1.440 1.00 56.12 119 GLY A CA 1
ATOM 940 C C . GLY A 1 119 ? 12.928 -0.867 2.421 1.00 56.12 119 GLY A C 1
ATOM 941 O O . GLY A 1 119 ? 13.114 -1.358 3.533 1.00 56.12 119 GLY A O 1
ATOM 942 N N . LEU A 1 120 ? 11.727 -0.410 2.034 1.00 57.38 120 LEU A N 1
ATOM 943 C CA . LEU A 1 120 ? 10.507 -0.930 2.635 1.00 57.38 120 LEU A CA 1
ATOM 944 C C . LEU A 1 120 ? 10.552 -2.424 2.351 1.00 57.38 120 LEU A C 1
ATOM 946 O O . LEU A 1 120 ? 10.327 -2.826 1.211 1.00 57.38 120 LEU A O 1
ATOM 950 N N . ASP A 1 121 ? 10.934 -3.209 3.360 1.00 49.88 121 ASP A N 1
ATOM 951 C CA . ASP A 1 121 ? 10.902 -4.664 3.339 1.00 49.88 121 ASP A CA 1
ATOM 952 C C . ASP A 1 121 ? 9.509 -5.059 2.831 1.00 49.88 121 ASP A C 1
ATOM 954 O O . ASP A 1 121 ? 8.543 -5.139 3.590 1.00 49.88 121 ASP A O 1
ATOM 958 N N . THR A 1 122 ? 9.378 -5.286 1.520 1.00 55.28 122 THR A N 1
ATOM 959 C CA . THR A 1 122 ? 8.174 -5.817 0.867 1.00 55.28 122 THR A CA 1
ATOM 960 C C . THR A 1 122 ? 8.105 -7.313 1.147 1.00 55.28 122 THR A C 1
ATOM 962 O O . THR A 1 122 ? 7.818 -8.140 0.285 1.00 55.28 122 THR A O 1
ATOM 965 N N . GLU A 1 123 ? 8.429 -7.665 2.386 1.00 62.19 123 GLU A N 1
ATOM 966 C CA . GLU A 1 123 ? 8.317 -8.990 2.923 1.00 62.19 123 GLU A CA 1
ATOM 967 C C . GLU A 1 123 ? 6.828 -9.299 3.001 1.00 62.19 123 GLU A C 1
ATOM 969 O O . GLU A 1 123 ? 6.045 -8.539 3.579 1.00 62.19 123 GLU A O 1
ATOM 974 N N . GLU A 1 124 ? 6.439 -10.397 2.359 1.00 61.66 124 GLU A N 1
ATOM 975 C CA . GLU A 1 124 ? 5.071 -10.892 2.362 1.00 61.66 124 GLU A CA 1
ATOM 976 C C . GLU A 1 124 ? 4.593 -11.021 3.813 1.00 61.66 124 GLU A C 1
ATOM 978 O O . GLU A 1 124 ? 5.218 -11.690 4.637 1.00 61.66 124 GLU A O 1
ATOM 983 N N . GLN A 1 125 ? 3.502 -10.338 4.139 1.00 76.62 125 GLN A N 1
ATOM 984 C CA . GLN A 1 125 ? 2.942 -10.310 5.480 1.00 76.62 125 GLN A CA 1
ATOM 985 C C . GLN A 1 125 ? 1.829 -11.348 5.597 1.00 76.62 125 GLN A C 1
ATOM 987 O O . GLN A 1 125 ? 1.000 -11.518 4.700 1.00 76.62 125 GLN A O 1
ATOM 992 N N . ILE A 1 126 ? 1.768 -12.018 6.736 1.00 73.81 126 ILE A N 1
ATOM 993 C CA . ILE A 1 126 ? 0.700 -12.946 7.086 1.00 73.81 126 ILE A CA 1
ATOM 994 C C . ILE A 1 126 ? -0.283 -12.225 7.998 1.00 73.81 126 ILE A C 1
ATOM 996 O O . ILE A 1 126 ? 0.118 -11.666 9.011 1.00 73.81 126 ILE A O 1
ATOM 1000 N N . GLU A 1 127 ? -1.568 -12.249 7.646 1.00 76.56 127 GLU A N 1
ATOM 1001 C CA . GLU A 1 127 ? -2.658 -11.769 8.497 1.00 76.56 127 GLU A CA 1
ATOM 1002 C C . GLU A 1 127 ? -3.379 -12.960 9.145 1.00 76.56 127 GLU A C 1
ATOM 1004 O O . GLU A 1 127 ? -3.983 -13.796 8.463 1.00 76.56 127 GLU A O 1
ATOM 1009 N N . VAL A 1 128 ? -3.373 -13.015 10.474 1.00 73.38 128 VAL A N 1
ATOM 1010 C CA . VAL A 1 128 ? -4.123 -14.000 11.259 1.00 73.38 128 VAL A CA 1
ATOM 1011 C C . VAL A 1 128 ? -5.267 -13.289 11.955 1.00 73.38 128 VAL A C 1
ATOM 1013 O O . VAL A 1 128 ? -5.047 -12.340 12.694 1.00 73.38 128 VAL A O 1
ATOM 1016 N N . ALA A 1 129 ? -6.499 -13.720 11.686 1.00 70.31 129 ALA A N 1
ATOM 1017 C CA . ALA A 1 129 ? -7.688 -13.111 12.269 1.00 70.31 129 ALA A CA 1
ATOM 1018 C C . ALA A 1 129 ? -8.255 -14.009 13.368 1.00 70.31 129 ALA A C 1
ATOM 1020 O O . ALA A 1 129 ? -8.764 -15.093 13.072 1.00 70.31 129 ALA A O 1
ATOM 1021 N N . ILE A 1 130 ? -8.215 -13.518 14.598 1.00 68.81 130 ILE A N 1
ATOM 1022 C CA . ILE A 1 130 ? -8.714 -14.185 15.791 1.00 68.81 130 ILE A CA 1
ATOM 1023 C C . ILE A 1 130 ? -10.017 -13.500 16.225 1.00 68.81 130 ILE A C 1
ATOM 1025 O O . ILE A 1 130 ? -10.047 -12.277 16.347 1.00 68.81 130 ILE A O 1
ATOM 1029 N N . PRO A 1 131 ? -11.129 -14.237 16.402 1.00 59.38 131 PRO A N 1
ATOM 1030 C CA . PRO A 1 131 ? -12.306 -13.675 17.048 1.00 59.38 131 PRO A CA 1
ATOM 1031 C C . PRO A 1 131 ? -11.952 -13.220 18.465 1.00 59.38 131 PRO A C 1
ATOM 1033 O O . PRO A 1 131 ? -11.407 -14.005 19.242 1.00 59.38 131 PRO A O 1
ATOM 1036 N N . VAL A 1 132 ? -12.269 -11.963 18.782 1.00 58.56 132 VAL A N 1
ATOM 1037 C CA . VAL A 1 132 ? -12.130 -11.427 20.140 1.00 58.56 132 VAL A CA 1
ATOM 1038 C C . VAL A 1 132 ? -13.054 -12.253 21.029 1.00 58.56 132 VAL A C 1
ATOM 1040 O O . VAL A 1 132 ? -14.259 -12.291 20.773 1.00 58.56 132 VAL A O 1
ATOM 1043 N N . GLN A 1 133 ? -12.507 -12.976 22.011 1.00 48.31 133 GLN A N 1
ATOM 1044 C CA . GLN A 1 133 ? -13.351 -13.568 23.049 1.00 48.31 133 GLN A CA 1
ATOM 1045 C C . GLN A 1 133 ? -14.057 -12.409 23.742 1.00 48.31 133 GLN A C 1
ATOM 1047 O O . GLN A 1 133 ? -13.400 -11.465 24.170 1.00 48.31 133 GLN A O 1
ATOM 1052 N N . GLU A 1 134 ? -15.387 -12.455 23.751 1.00 39.28 134 GLU A N 1
ATOM 1053 C CA . GLU A 1 134 ? -16.274 -11.414 24.261 1.00 39.28 134 GLU A CA 1
ATOM 1054 C C . GLU A 1 134 ? -15.932 -11.062 25.718 1.00 39.28 134 GLU A C 1
ATOM 1056 O O . GLU A 1 134 ? -16.514 -11.586 26.661 1.00 39.28 134 GLU A O 1
ATOM 1061 N N . ILE A 1 135 ? -15.006 -10.128 25.919 1.00 44.31 135 ILE A N 1
ATOM 1062 C CA . ILE A 1 135 ? -15.135 -9.175 27.013 1.00 44.31 135 ILE A CA 1
ATOM 1063 C C . ILE A 1 135 ? -16.294 -8.297 26.551 1.00 44.31 135 ILE A C 1
ATOM 1065 O O . ILE A 1 135 ? -16.150 -7.641 25.522 1.00 44.31 135 ILE A O 1
ATOM 1069 N N . GLU A 1 136 ? -17.452 -8.395 27.213 1.00 41.06 136 GLU A N 1
ATOM 1070 C CA . GLU A 1 136 ? -18.694 -7.648 26.946 1.00 41.06 136 GLU A CA 1
ATOM 1071 C C . GLU A 1 136 ? -18.414 -6.288 26.285 1.00 41.06 136 GLU A C 1
ATOM 1073 O O . GLU A 1 136 ? -18.018 -5.317 26.932 1.00 41.06 136 GLU A O 1
ATOM 1078 N N . SER A 1 137 ? -18.506 -6.269 24.951 1.00 45.94 137 SER A N 1
ATOM 1079 C CA . SER A 1 137 ? -17.699 -5.344 24.156 1.00 45.94 137 SER A CA 1
ATOM 1080 C C . SER A 1 137 ? -18.147 -3.897 24.316 1.00 45.94 137 SER A C 1
ATOM 1082 O O . SER A 1 137 ? -19.343 -3.597 24.301 1.00 45.94 137 SER A O 1
ATOM 1084 N N . GLU A 1 138 ? -17.188 -2.974 24.361 1.00 51.62 138 GLU A N 1
ATOM 1085 C CA . GLU A 1 138 ? -17.458 -1.540 24.238 1.00 51.62 138 GLU A CA 1
ATOM 1086 C C . GLU A 1 138 ? -18.274 -1.208 22.978 1.00 51.62 138 GLU A C 1
ATOM 1088 O O . GLU A 1 138 ? -19.047 -0.260 22.989 1.00 51.62 138 GLU A O 1
ATOM 1093 N N . ALA A 1 139 ? -18.223 -2.040 21.930 1.00 47.78 139 ALA A N 1
ATOM 1094 C CA . ALA A 1 139 ? -1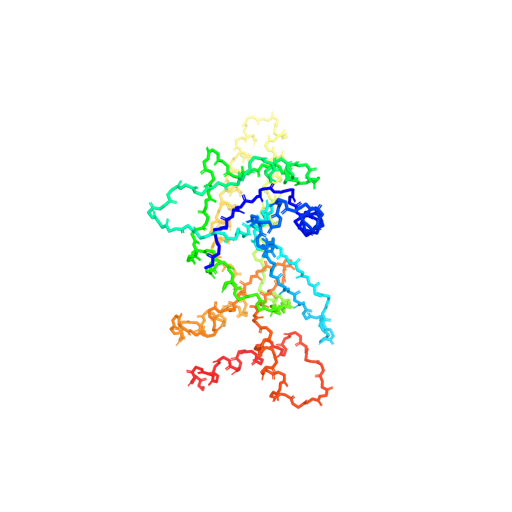9.074 -1.901 20.748 1.00 47.78 139 ALA A CA 1
ATOM 1095 C C . ALA A 1 139 ? -20.576 -2.124 21.031 1.00 47.78 139 ALA A C 1
ATOM 1097 O O . ALA A 1 139 ? -21.419 -1.519 20.368 1.00 47.78 139 ALA A O 1
ATOM 1098 N N . SER A 1 140 ? -20.938 -2.948 22.021 1.00 55.69 140 SER A N 1
ATOM 1099 C CA . SER A 1 140 ? -22.325 -3.068 22.494 1.00 55.69 140 SER A CA 1
ATOM 1100 C C . SER A 1 140 ? -22.758 -1.798 23.226 1.00 55.69 140 SER A C 1
ATOM 1102 O O . SER A 1 140 ? -23.853 -1.303 22.970 1.00 55.69 140 SER A O 1
ATOM 1104 N N . LYS A 1 141 ? -21.866 -1.222 24.046 1.00 60.44 141 LYS A N 1
ATOM 1105 C CA . LYS A 1 141 ? -22.103 0.054 24.737 1.00 60.44 141 LYS A CA 1
ATOM 1106 C C . LYS A 1 141 ? -22.230 1.210 23.743 1.00 60.44 141 LYS A C 1
ATOM 1108 O O . LYS A 1 141 ? -23.174 1.973 23.847 1.00 60.44 141 LYS A O 1
ATOM 1113 N N . VAL A 1 142 ? -21.374 1.293 22.721 1.00 61.81 142 VAL A N 1
ATOM 1114 C CA . VAL A 1 142 ? -21.450 2.325 21.666 1.00 61.81 142 VAL A CA 1
ATOM 1115 C C . VAL A 1 142 ? -22.749 2.215 20.863 1.00 61.81 142 VAL A C 1
ATOM 1117 O O . VAL A 1 142 ? -23.413 3.225 20.652 1.00 61.81 142 VAL A O 1
ATOM 1120 N N . ASN A 1 143 ? -23.164 1.007 20.465 1.00 65.00 143 ASN A N 1
ATOM 1121 C CA . ASN A 1 143 ? -24.436 0.809 19.754 1.00 65.00 143 ASN A CA 1
ATOM 1122 C C . ASN A 1 143 ? -25.658 1.171 20.617 1.00 65.00 143 ASN A C 1
ATOM 1124 O O . ASN A 1 143 ? -26.665 1.663 20.100 1.00 65.00 143 ASN A O 1
ATOM 1128 N N . GLU A 1 144 ? -25.595 0.907 21.923 1.00 71.50 144 GLU A N 1
ATOM 1129 C CA . GLU A 1 144 ? -26.642 1.275 22.876 1.00 71.50 144 GLU A CA 1
ATOM 1130 C C . GLU A 1 144 ? -26.685 2.794 23.093 1.00 71.50 144 GLU A C 1
ATOM 1132 O O . GLU A 1 144 ? -27.754 3.393 22.969 1.00 71.50 144 GLU A O 1
ATOM 1137 N N . THR A 1 145 ? -25.532 3.445 23.275 1.00 71.94 145 THR A N 1
ATOM 1138 C CA . THR A 1 145 ? -25.420 4.907 23.383 1.00 71.94 145 THR A CA 1
ATOM 1139 C C . THR A 1 145 ? -25.851 5.610 22.090 1.00 71.94 145 THR A C 1
ATOM 1141 O O . THR A 1 145 ? -26.550 6.617 22.150 1.00 71.94 145 THR A O 1
ATOM 1144 N N . GLU A 1 146 ? -25.546 5.061 20.906 1.00 74.38 146 GLU A N 1
ATOM 1145 C CA . GLU A 1 146 ? -25.996 5.610 19.615 1.00 74.38 146 GLU A CA 1
ATOM 1146 C C . GLU A 1 146 ? -27.523 5.520 19.463 1.00 74.38 146 GLU A C 1
ATOM 1148 O O . GLU A 1 146 ? -28.171 6.457 18.984 1.00 74.38 146 GLU A O 1
ATOM 1153 N N . ARG A 1 147 ? -28.131 4.407 19.898 1.00 78.50 147 ARG A N 1
ATOM 1154 C CA . ARG A 1 147 ? -29.595 4.273 19.944 1.00 78.50 147 ARG A CA 1
ATOM 1155 C C . ARG A 1 147 ? -30.215 5.258 20.930 1.00 78.50 147 ARG A C 1
ATOM 1157 O O . ARG A 1 147 ? -31.218 5.883 20.591 1.00 78.50 147 ARG A O 1
ATOM 1164 N N . ASN A 1 148 ? -29.613 5.428 22.103 1.00 78.88 148 ASN A N 1
ATOM 1165 C CA . ASN A 1 148 ? -30.086 6.364 23.120 1.00 78.88 148 ASN A CA 1
ATOM 1166 C C . ASN A 1 148 ? -30.003 7.815 22.628 1.00 78.88 148 ASN A C 1
ATOM 1168 O O . ASN A 1 148 ? -30.975 8.553 22.774 1.00 78.88 148 ASN A O 1
ATOM 1172 N N . MET A 1 149 ? -28.923 8.191 21.939 1.00 78.38 149 MET A N 1
ATOM 1173 C CA . MET A 1 149 ? -28.772 9.507 21.315 1.00 78.38 149 MET A CA 1
ATOM 1174 C C . MET A 1 149 ? -29.825 9.747 20.225 1.00 78.38 149 MET A C 1
ATOM 1176 O O . MET A 1 149 ? -30.478 10.788 20.217 1.00 78.38 149 MET A O 1
ATOM 1180 N N . LYS A 1 150 ? -30.067 8.772 19.335 1.00 80.62 150 LYS A N 1
ATOM 1181 C CA . LYS A 1 150 ? -31.123 8.879 18.308 1.00 80.62 150 LYS A CA 1
ATOM 1182 C C . LYS A 1 150 ? -32.513 9.033 18.923 1.00 80.62 150 LYS A C 1
ATOM 1184 O O . LYS A 1 150 ? -33.315 9.818 18.421 1.00 80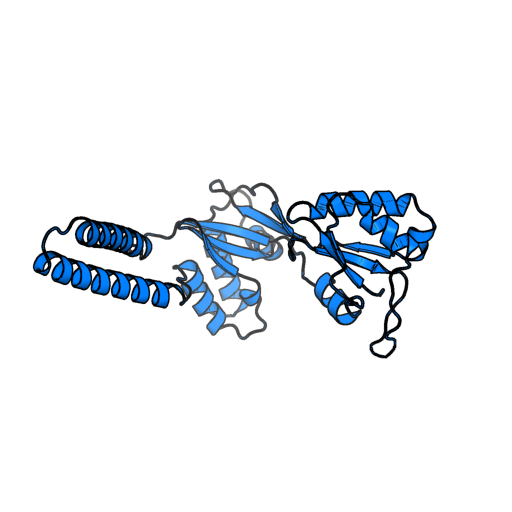.62 150 LYS A O 1
ATOM 1189 N N . ASN A 1 151 ? -32.790 8.315 20.010 1.00 80.19 151 ASN A N 1
ATOM 1190 C CA . ASN A 1 151 ? -34.058 8.410 20.727 1.00 80.19 151 ASN A CA 1
ATOM 1191 C C . ASN A 1 151 ? -34.220 9.770 21.426 1.00 80.19 151 ASN A C 1
ATOM 1193 O O . ASN A 1 151 ? -35.288 10.369 21.320 1.00 80.19 151 ASN A O 1
ATOM 1197 N N . ALA A 1 152 ? -33.172 10.287 22.076 1.00 78.81 152 ALA A N 1
ATOM 1198 C CA . ALA A 1 152 ? -33.182 11.611 22.705 1.00 78.81 152 ALA A CA 1
ATOM 1199 C C . ALA A 1 152 ? -33.376 12.728 21.666 1.00 78.81 152 ALA A C 1
ATOM 1201 O O . ALA A 1 152 ? -34.236 13.592 21.823 1.00 78.81 152 ALA A O 1
ATOM 1202 N N . LEU A 1 153 ? -32.670 12.650 20.535 1.00 82.44 153 LEU A N 1
ATOM 1203 C CA . LEU A 1 153 ? -32.792 13.609 19.435 1.00 82.44 153 LEU A CA 1
ATOM 1204 C C . LEU A 1 153 ? -34.181 13.559 18.780 1.00 82.44 153 LEU A C 1
ATOM 1206 O O . LEU A 1 153 ? -34.718 14.579 18.346 1.00 82.44 153 LEU A O 1
ATOM 1210 N N . HIS A 1 154 ? -34.803 12.380 18.734 1.00 83.62 154 HIS A N 1
ATOM 1211 C CA . HIS A 1 154 ? -36.192 12.256 18.309 1.00 83.62 154 HIS A CA 1
ATOM 1212 C C . HIS A 1 154 ? -37.146 12.938 19.300 1.00 83.62 154 HIS A C 1
ATOM 1214 O O . HIS A 1 154 ? -38.023 13.682 18.869 1.00 83.62 154 HIS A O 1
ATOM 1220 N N . GLN A 1 155 ? -36.953 12.765 20.610 1.00 79.19 155 GLN A N 1
ATOM 1221 C CA . GLN A 1 155 ? -37.788 13.408 21.632 1.00 79.19 155 GLN A CA 1
ATOM 1222 C C . GLN A 1 155 ? -37.702 14.939 21.582 1.00 79.19 155 GLN A C 1
ATOM 1224 O O . GLN A 1 155 ? -38.744 15.587 21.622 1.00 79.19 155 GLN A O 1
ATOM 1229 N N . VAL A 1 156 ? -36.510 15.513 21.370 1.00 77.50 156 VAL A N 1
ATOM 1230 C CA . VAL A 1 156 ? -36.336 16.968 21.166 1.00 77.50 156 VAL A CA 1
ATOM 1231 C C . VAL A 1 156 ? -37.153 17.460 19.968 1.00 77.50 156 VAL A C 1
ATOM 1233 O O . VAL A 1 156 ? -37.862 18.456 20.061 1.00 77.50 156 VAL A O 1
ATOM 1236 N N . ASN A 1 157 ? -37.109 16.729 18.852 1.00 79.56 157 ASN A N 1
ATOM 1237 C CA . ASN A 1 157 ? -37.811 17.110 17.624 1.00 79.56 157 ASN A CA 1
ATOM 1238 C C . ASN A 1 157 ? -39.337 16.936 17.690 1.00 79.56 157 ASN A C 1
ATOM 1240 O O . ASN A 1 157 ? -40.047 17.512 16.867 1.00 79.56 157 ASN A O 1
ATOM 1244 N N . THR A 1 158 ? -39.842 16.122 18.622 1.00 83.06 158 THR A N 1
ATOM 1245 C CA . THR A 1 158 ? -41.281 15.815 18.744 1.00 83.06 158 THR A CA 1
ATOM 1246 C C . THR A 1 158 ? -41.941 16.525 19.933 1.00 83.06 158 THR A C 1
ATOM 1248 O O . THR A 1 158 ? -43.166 16.485 20.068 1.00 83.06 158 THR A O 1
ATOM 1251 N N . ALA A 1 159 ? -41.153 17.186 20.786 1.00 79.94 159 ALA A N 1
ATOM 1252 C CA . ALA A 1 159 ? -41.643 17.950 21.925 1.00 79.94 159 ALA A CA 1
ATOM 1253 C C . ALA A 1 159 ? -42.544 19.102 21.457 1.00 79.94 159 ALA A C 1
ATOM 1255 O O . ALA A 1 159 ? -42.190 19.884 20.576 1.00 79.94 159 ALA A O 1
ATOM 1256 N N . SER A 1 160 ? -43.736 19.198 22.048 1.00 76.44 160 SER A N 1
ATOM 1257 C CA . SER A 1 160 ? -44.742 20.200 21.665 1.00 76.44 160 SER A CA 1
ATOM 1258 C C . SER A 1 160 ? -44.791 21.380 22.637 1.00 76.44 160 SER A C 1
ATOM 1260 O O . SER A 1 160 ? -45.349 22.431 22.317 1.00 76.44 160 SER A O 1
ATOM 1262 N N . THR A 1 161 ? -44.204 21.224 23.826 1.00 82.50 161 THR A N 1
ATOM 1263 C CA . THR A 1 161 ? -44.172 22.243 24.877 1.00 82.50 161 THR A CA 1
ATOM 1264 C C . THR A 1 161 ? -42.738 22.652 25.214 1.00 82.50 161 THR A C 1
ATOM 1266 O O . THR A 1 161 ? -41.800 21.867 25.092 1.00 82.50 161 THR A O 1
ATOM 1269 N N . LYS A 1 162 ? -42.558 23.901 25.668 1.00 77.81 162 LYS A N 1
ATOM 1270 C CA . LYS A 1 162 ? -41.233 24.433 26.040 1.00 77.81 162 LYS A CA 1
ATOM 1271 C C . LYS A 1 162 ? -40.586 23.669 27.198 1.00 77.81 162 LYS A C 1
ATOM 1273 O O . LYS A 1 162 ? -39.369 23.600 27.269 1.00 77.81 162 LYS A O 1
ATOM 1278 N N . GLU A 1 163 ? -41.387 23.117 28.102 1.00 78.12 163 GLU A N 1
ATOM 1279 C CA . GLU A 1 163 ? -40.899 22.382 29.273 1.00 78.12 163 GLU A CA 1
ATOM 1280 C C . GLU A 1 163 ? -40.409 20.978 28.894 1.00 78.12 163 GLU A C 1
ATOM 1282 O O . GLU A 1 163 ? -39.341 20.564 29.339 1.00 78.12 163 GLU A O 1
ATOM 1287 N N . GLU A 1 164 ? -41.122 20.282 28.002 1.00 75.50 164 GLU A N 1
ATOM 1288 C CA . GLU A 1 164 ? -40.672 19.003 27.431 1.00 75.50 164 GLU A CA 1
ATOM 1289 C C . GLU A 1 164 ? -39.411 19.174 26.582 1.00 75.50 164 GLU A C 1
ATOM 1291 O O . GLU A 1 164 ? -38.524 18.323 26.613 1.00 75.50 164 GLU A O 1
ATOM 1296 N N . GLN A 1 165 ? -39.302 20.293 25.861 1.00 73.38 165 GLN A N 1
ATOM 1297 C CA . GLN A 1 165 ? -38.126 20.594 25.054 1.00 73.38 165 GLN A CA 1
ATOM 1298 C C . GLN A 1 165 ? -36.865 20.736 25.920 1.00 73.38 165 GLN A C 1
ATOM 1300 O O . GLN A 1 165 ? -35.844 20.135 25.603 1.00 73.38 165 GLN A O 1
ATOM 1305 N N . VAL A 1 166 ? -36.951 21.442 27.054 1.00 81.19 166 VAL A N 1
ATOM 1306 C CA . VAL A 1 166 ? -35.817 21.610 27.984 1.00 81.19 166 VAL A CA 1
ATOM 1307 C C . VAL A 1 166 ? -35.381 20.273 28.597 1.00 81.19 166 VAL A C 1
ATOM 1309 O O . VAL A 1 166 ? -34.187 20.022 28.740 1.00 81.19 166 VAL A O 1
ATOM 1312 N N . GLN A 1 167 ? -36.324 19.389 28.934 1.00 78.75 167 GLN A N 1
ATOM 1313 C CA . GLN A 1 167 ? -35.994 18.061 29.471 1.00 78.75 167 GLN A CA 1
ATOM 1314 C C . GLN A 1 167 ? -35.360 17.149 28.413 1.00 78.75 167 GLN A C 1
ATOM 1316 O O . GLN A 1 167 ? -34.419 16.412 28.710 1.00 78.75 167 GLN A O 1
ATOM 1321 N N . ALA A 1 168 ? -35.847 17.214 27.173 1.00 76.88 168 ALA A N 1
ATOM 1322 C CA . ALA A 1 168 ? -35.293 16.447 26.066 1.00 76.88 168 ALA A CA 1
ATOM 1323 C C . ALA A 1 168 ? -33.891 16.944 25.664 1.00 76.88 168 ALA A C 1
ATOM 1325 O O . ALA A 1 168 ? -33.024 16.128 25.357 1.00 76.88 168 ALA A O 1
ATOM 1326 N N . GLU A 1 169 ? -33.643 18.257 25.718 1.00 79.38 169 GLU A N 1
ATOM 1327 C CA . GLU A 1 169 ? -32.319 18.851 25.481 1.00 79.38 169 GLU A CA 1
ATOM 1328 C C . GLU A 1 169 ? -31.306 18.415 26.550 1.00 79.38 169 GLU A C 1
ATOM 1330 O O . GLU A 1 169 ? -30.198 18.009 26.207 1.00 79.38 169 GLU A O 1
ATOM 1335 N N . GLN A 1 170 ? -31.700 18.378 27.827 1.00 82.81 170 GLN A N 1
ATOM 1336 C CA . GLN A 1 170 ? -30.847 17.852 28.904 1.00 82.81 170 GLN A CA 1
ATOM 1337 C C . GLN A 1 170 ? -30.522 16.362 28.721 1.00 82.81 170 GLN A C 1
ATOM 1339 O O . GLN A 1 170 ? -29.392 15.934 28.952 1.00 82.81 170 GLN A O 1
ATOM 1344 N N . ALA A 1 171 ? -31.496 15.556 28.289 1.00 81.38 171 ALA A N 1
ATOM 1345 C CA . ALA A 1 171 ? -31.268 14.140 28.002 1.00 81.38 171 ALA A CA 1
ATOM 1346 C C . ALA A 1 171 ? -30.327 13.933 26.800 1.00 81.38 171 ALA A C 1
ATOM 1348 O O . ALA A 1 171 ? -29.530 12.992 26.798 1.00 81.38 171 ALA A O 1
ATOM 1349 N N . LEU A 1 172 ? -30.401 14.814 25.796 1.00 83.94 172 LEU A N 1
ATOM 1350 C CA . LEU A 1 172 ? -29.499 14.802 24.648 1.00 83.94 172 LEU A CA 1
ATOM 1351 C C . LEU A 1 172 ? -28.068 15.172 25.057 1.00 83.94 172 LEU A C 1
ATOM 1353 O O . LEU A 1 172 ? -27.145 14.457 24.682 1.00 83.94 172 LEU A O 1
ATOM 1357 N N . GLU A 1 173 ? -27.890 16.211 25.873 1.00 84.00 173 GLU A N 1
ATOM 1358 C CA . GLU A 1 173 ? -26.575 16.650 26.362 1.00 84.00 173 GLU A CA 1
ATOM 1359 C C . GLU A 1 173 ? -25.862 15.537 27.153 1.00 84.00 173 GLU A C 1
ATOM 1361 O O . GLU A 1 173 ? -24.687 15.251 26.920 1.00 84.00 173 GLU A O 1
ATOM 1366 N N . VAL A 1 174 ? -26.589 14.814 28.014 1.00 84.56 174 VAL A N 1
ATOM 1367 C CA . VAL A 1 174 ? -26.044 13.658 28.749 1.00 84.56 174 VAL A CA 1
ATOM 1368 C C . VAL A 1 174 ? -25.636 12.522 27.803 1.00 84.56 174 VAL A C 1
ATOM 1370 O O . VAL A 1 174 ? -24.585 11.908 27.997 1.00 84.56 174 VAL A O 1
ATOM 1373 N N . ALA A 1 175 ? -26.438 12.233 26.774 1.00 79.75 175 ALA A N 1
ATOM 1374 C CA . ALA A 1 175 ? -26.122 11.193 25.794 1.00 79.75 175 ALA A CA 1
ATOM 1375 C C . ALA A 1 175 ? -24.921 11.572 24.905 1.00 79.75 175 ALA A C 1
ATOM 1377 O O . ALA A 1 175 ? -24.093 10.716 24.591 1.00 79.75 175 ALA A O 1
ATOM 1378 N N . GLU A 1 176 ? -24.796 12.849 24.532 1.00 79.94 176 GLU A N 1
ATOM 1379 C CA . GLU A 1 176 ? -23.645 13.383 23.798 1.00 79.94 176 GLU A CA 1
ATOM 1380 C C . GLU A 1 176 ? -22.367 13.311 24.630 1.00 79.94 176 GLU A C 1
ATOM 1382 O O . GLU A 1 176 ? -21.328 12.883 24.127 1.00 79.94 176 GLU A O 1
ATOM 1387 N N . GLN A 1 177 ? -22.441 13.648 25.917 1.00 80.62 177 GLN A N 1
ATOM 1388 C CA . GLN A 1 177 ? -21.294 13.559 26.813 1.00 80.62 177 GLN A CA 1
ATOM 1389 C C . GLN A 1 177 ? -20.836 12.107 27.008 1.00 80.62 177 GLN A C 1
ATOM 1391 O O . GLN A 1 177 ? -19.647 11.821 26.906 1.00 80.62 177 GLN A O 1
ATOM 1396 N N . GLN A 1 178 ? -21.770 11.162 27.158 1.00 78.00 178 GLN A N 1
ATOM 1397 C CA . GLN A 1 178 ? -21.454 9.729 27.203 1.00 78.00 178 GLN A CA 1
ATOM 1398 C C . GLN A 1 178 ? -20.837 9.209 25.897 1.00 78.00 178 GLN A C 1
ATOM 1400 O O . GLN A 1 178 ? -19.960 8.345 25.932 1.00 78.00 178 GLN A O 1
ATOM 1405 N N . MET A 1 179 ? -21.279 9.713 24.741 1.00 73.94 179 MET A N 1
ATOM 1406 C CA . MET A 1 179 ? -20.684 9.366 23.448 1.00 73.94 179 MET A CA 1
ATOM 1407 C C . MET A 1 179 ? -19.264 9.927 23.322 1.00 73.94 179 MET A C 1
ATOM 1409 O O . MET A 1 179 ? -18.371 9.221 22.861 1.00 73.94 179 MET A O 1
ATOM 1413 N N . ASN A 1 180 ? -19.039 11.164 23.767 1.00 74.38 180 ASN A N 1
ATOM 1414 C CA . ASN A 1 180 ? -17.715 11.781 23.768 1.00 74.38 180 ASN A CA 1
ATOM 1415 C C . ASN A 1 180 ? -16.744 11.036 24.692 1.00 74.38 180 ASN A C 1
ATOM 1417 O O . ASN A 1 180 ? -15.640 10.724 24.257 1.00 74.38 180 ASN A O 1
ATOM 1421 N N . ASP A 1 181 ? -17.177 10.640 25.891 1.00 72.44 181 ASP A N 1
ATOM 1422 C CA . ASP A 1 181 ? -16.366 9.831 26.811 1.00 72.44 181 ASP A CA 1
ATOM 1423 C C . ASP A 1 181 ? -15.987 8.464 26.204 1.00 72.44 181 ASP A C 1
ATOM 1425 O O . ASP A 1 181 ? -14.894 7.946 26.441 1.00 72.44 181 ASP A O 1
ATOM 1429 N N . LEU A 1 182 ? -16.881 7.854 25.413 1.00 65.56 182 LEU A N 1
ATOM 1430 C CA . LEU A 1 182 ? -16.602 6.604 24.695 1.00 65.56 182 LEU A CA 1
ATOM 1431 C C . LEU A 1 182 ? -15.657 6.817 23.507 1.00 65.56 182 LEU A C 1
ATOM 1433 O O . LEU A 1 182 ? -14.789 5.980 23.261 1.00 65.56 182 LEU A O 1
ATOM 1437 N N . LEU A 1 183 ? -15.796 7.926 22.779 1.00 60.34 183 LEU A N 1
ATOM 1438 C CA . LEU A 1 183 ? -14.895 8.285 21.683 1.00 60.34 183 LEU A CA 1
ATOM 1439 C C . LEU A 1 183 ? -13.480 8.564 22.196 1.00 60.34 183 LEU A C 1
ATOM 1441 O O . LEU A 1 183 ? -12.521 8.069 21.602 1.00 60.34 183 LEU A O 1
ATOM 1445 N N . GLU A 1 184 ? -13.362 9.292 23.309 1.00 55.53 184 GLU A N 1
ATOM 1446 C CA . GLU A 1 184 ? -12.090 9.624 23.953 1.00 55.53 184 GLU A CA 1
ATOM 1447 C C . GLU A 1 184 ? -11.394 8.366 24.498 1.00 55.53 184 GLU A C 1
ATOM 1449 O O . GLU A 1 184 ? -10.194 8.196 24.293 1.00 55.53 184 GLU A O 1
ATOM 1454 N N . LYS A 1 185 ? -12.150 7.408 25.058 1.00 50.91 185 LYS A N 1
ATOM 1455 C CA . LYS A 1 185 ? -11.623 6.087 25.455 1.00 50.91 185 LYS A CA 1
ATOM 1456 C C . LYS A 1 185 ? -11.249 5.187 24.276 1.00 50.91 185 LYS A C 1
ATOM 1458 O O . LYS A 1 185 ? -10.265 4.467 24.368 1.00 50.91 185 LYS A O 1
ATOM 1463 N N . SER A 1 186 ? -11.972 5.242 23.154 1.00 44.81 186 SER A N 1
ATOM 1464 C CA . S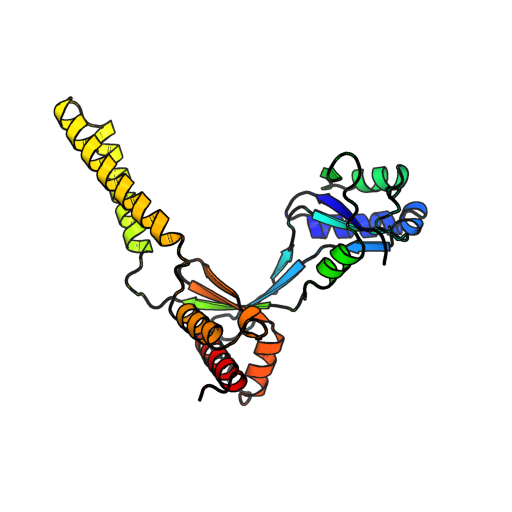ER A 1 186 ? -11.673 4.401 21.978 1.00 44.81 186 SER A CA 1
ATOM 1465 C C . SER A 1 186 ? -10.362 4.765 21.262 1.00 44.81 186 SER A C 1
ATOM 1467 O O . SER A 1 186 ? -9.870 3.983 20.445 1.00 44.81 186 SER A O 1
ATOM 1469 N N . TYR A 1 187 ? -9.813 5.953 21.551 1.00 37.12 187 TYR A N 1
ATOM 1470 C CA . TYR A 1 187 ? -8.538 6.427 21.012 1.00 37.12 187 TYR A CA 1
ATOM 1471 C C . TYR A 1 187 ? -7.316 5.891 21.769 1.00 37.12 187 TYR A C 1
ATOM 1473 O O . TYR A 1 187 ? -6.216 5.900 21.211 1.00 37.12 187 TYR A O 1
ATOM 1481 N N . GLU A 1 188 ? -7.489 5.360 22.984 1.00 39.88 188 GLU A N 1
ATOM 1482 C CA . GLU A 1 188 ? -6.533 4.396 23.521 1.00 39.88 188 GLU A CA 1
ATOM 1483 C C . GLU A 1 188 ? -6.798 3.079 22.797 1.00 39.88 188 GLU A C 1
ATOM 1485 O O . GLU A 1 188 ? -7.878 2.508 22.918 1.00 39.88 188 GLU A O 1
ATOM 1490 N N . GLU A 1 189 ? -5.845 2.648 21.965 1.00 45.59 189 GLU A N 1
ATOM 1491 C CA . GLU A 1 189 ? -5.915 1.413 21.183 1.00 45.59 189 GLU A CA 1
ATOM 1492 C C . GLU A 1 189 ? -6.579 0.305 22.010 1.00 45.59 189 GLU A C 1
ATOM 1494 O O . GLU A 1 189 ? -5.970 -0.222 22.942 1.00 45.59 189 GLU A O 1
ATOM 1499 N N . SER A 1 190 ? -7.831 -0.040 21.697 1.00 46.59 190 SER A N 1
ATOM 1500 C CA . SER A 1 190 ? -8.510 -1.177 22.312 1.00 46.59 190 SER A CA 1
ATOM 1501 C C . SER A 1 190 ? -7.818 -2.428 21.797 1.00 46.59 190 SER A C 1
ATOM 1503 O O . SER A 1 190 ? -8.146 -3.012 20.767 1.00 46.59 190 SER A O 1
ATOM 1505 N N . VAL A 1 191 ? -6.737 -2.783 22.471 1.00 54.16 191 VAL A N 1
ATOM 1506 C CA . VAL A 1 191 ? -5.957 -3.953 22.152 1.00 54.16 191 VAL A CA 1
ATOM 1507 C C . VAL A 1 191 ? -6.620 -5.109 22.878 1.00 54.16 191 VAL A C 1
ATOM 1509 O O . VAL A 1 191 ? -6.680 -5.122 24.104 1.00 54.16 191 VAL A O 1
ATOM 1512 N N . GLY A 1 192 ? -7.188 -6.053 22.130 1.00 57.84 192 GLY A N 1
ATOM 1513 C CA . GLY A 1 192 ? -7.736 -7.250 22.754 1.00 57.84 192 GLY A CA 1
ATOM 1514 C C . GLY A 1 192 ? -6.633 -8.181 23.278 1.00 57.84 192 GLY A C 1
ATOM 1515 O O . GLY A 1 192 ? -5.455 -7.811 23.314 1.00 57.84 192 GLY A O 1
ATOM 1516 N N . ALA A 1 193 ? -7.008 -9.376 23.736 1.00 63.66 193 ALA A N 1
ATOM 1517 C CA . ALA A 1 193 ? -6.136 -10.239 24.542 1.00 63.66 193 ALA A CA 1
ATOM 1518 C C . ALA A 1 193 ? -4.779 -10.534 23.877 1.00 63.66 193 ALA A C 1
ATOM 1520 O O . ALA A 1 193 ? -3.752 -10.579 24.552 1.00 63.66 193 ALA A O 1
ATOM 1521 N N . VAL A 1 194 ? -4.759 -10.668 22.547 1.00 62.94 194 VAL A N 1
ATOM 1522 C CA . VAL A 1 194 ? -3.551 -10.992 21.782 1.00 62.94 194 VAL A CA 1
ATOM 1523 C C . VAL A 1 194 ? -2.588 -9.813 21.772 1.00 62.94 194 VAL A C 1
ATOM 1525 O O . VAL A 1 194 ? -1.380 -9.991 21.896 1.00 62.94 194 VAL A O 1
ATOM 1528 N N . GLY A 1 195 ? -3.080 -8.586 21.639 1.00 62.56 195 GLY A N 1
ATOM 1529 C CA . GLY A 1 195 ? -2.164 -7.454 21.652 1.00 62.56 195 GLY A CA 1
ATOM 1530 C C . GLY A 1 195 ? -1.830 -6.928 23.049 1.00 62.56 195 GLY A C 1
ATOM 1531 O O . GLY A 1 195 ? -0.798 -6.278 23.178 1.00 62.56 195 GLY A O 1
ATOM 1532 N N . ALA A 1 196 ? -2.617 -7.236 24.086 1.00 66.81 196 ALA A N 1
ATOM 1533 C CA . ALA A 1 196 ? -2.171 -7.052 25.467 1.00 66.81 196 ALA A CA 1
ATOM 1534 C C . ALA A 1 196 ? -0.941 -7.937 25.747 1.00 66.81 196 ALA A C 1
ATOM 1536 O O . ALA A 1 196 ? 0.085 -7.438 26.202 1.00 66.81 196 ALA A O 1
ATOM 1537 N N . GLU A 1 197 ? -0.999 -9.211 25.342 1.00 67.62 197 GLU A N 1
ATOM 1538 C CA . GLU A 1 197 ? 0.125 -10.150 25.446 1.00 67.62 197 GLU A CA 1
ATOM 1539 C C . GLU A 1 197 ? 1.329 -9.713 24.587 1.00 67.62 197 GLU A C 1
ATOM 1541 O O . GLU A 1 197 ? 2.475 -9.838 25.016 1.00 67.62 197 GLU A O 1
ATOM 1546 N N . LEU A 1 198 ? 1.104 -9.127 23.400 1.00 70.00 198 LEU A N 1
ATOM 1547 C CA . LEU A 1 198 ? 2.198 -8.560 22.599 1.00 70.00 198 LEU A CA 1
ATOM 1548 C C . LEU A 1 198 ? 2.825 -7.321 23.258 1.00 70.00 198 LEU A C 1
ATOM 1550 O O . LEU A 1 198 ? 4.046 -7.203 23.228 1.00 70.00 198 LEU A O 1
ATOM 1554 N N . LYS A 1 199 ? 2.028 -6.425 23.859 1.00 68.12 199 LYS A N 1
ATOM 1555 C CA . LYS A 1 199 ? 2.529 -5.233 24.567 1.00 68.12 199 LYS A CA 1
ATOM 1556 C C . LYS A 1 199 ? 3.373 -5.609 25.786 1.00 68.12 199 LYS A C 1
ATOM 1558 O O . LYS A 1 199 ? 4.399 -4.975 26.018 1.00 68.12 199 LYS A O 1
ATOM 1563 N N . GLU A 1 200 ? 2.995 -6.656 26.521 1.00 67.69 200 GLU A N 1
ATOM 1564 C CA . GLU A 1 200 ? 3.826 -7.212 27.600 1.00 67.69 200 GLU A CA 1
ATOM 1565 C C . GLU A 1 200 ? 5.176 -7.709 27.062 1.00 67.69 200 GLU A C 1
ATOM 1567 O O . GLU A 1 200 ? 6.230 -7.339 27.572 1.00 67.69 200 GLU A O 1
ATOM 1572 N N . ILE A 1 201 ? 5.156 -8.475 25.968 1.00 66.12 201 ILE A N 1
ATOM 1573 C CA . ILE A 1 201 ? 6.374 -9.000 25.336 1.00 66.12 201 ILE A CA 1
ATOM 1574 C C . ILE A 1 201 ? 7.243 -7.872 24.741 1.00 66.12 201 ILE A C 1
ATOM 1576 O O . ILE A 1 201 ? 8.468 -7.974 24.747 1.00 66.12 201 ILE A O 1
ATOM 1580 N N . GLU A 1 202 ? 6.639 -6.801 24.221 1.00 65.25 202 GLU A N 1
ATOM 1581 C CA . GLU A 1 202 ? 7.341 -5.626 23.689 1.00 65.25 202 GLU A CA 1
ATOM 1582 C C . GLU A 1 202 ? 7.998 -4.795 24.796 1.00 65.25 202 GLU A C 1
ATOM 1584 O O . GLU A 1 202 ? 9.121 -4.326 24.622 1.00 65.25 202 GLU A O 1
ATOM 1589 N N . HIS A 1 203 ? 7.348 -4.664 25.955 1.00 60.25 203 HIS A N 1
ATOM 1590 C CA . HIS A 1 203 ? 7.920 -3.983 27.117 1.00 60.25 203 HIS A CA 1
ATOM 1591 C C . HIS A 1 203 ? 9.205 -4.671 27.614 1.00 60.25 203 HIS A C 1
ATOM 1593 O O . HIS A 1 203 ? 10.158 -4.000 28.014 1.00 60.25 203 HIS A O 1
ATOM 1599 N N . ASP A 1 204 ? 9.267 -6.000 27.517 1.00 58.81 204 ASP A N 1
ATOM 1600 C CA . ASP A 1 204 ? 10.445 -6.794 27.888 1.00 58.81 204 ASP A CA 1
ATOM 1601 C C . ASP A 1 204 ? 11.522 -6.828 26.784 1.00 58.81 204 ASP A C 1
ATOM 1603 O O . ASP A 1 204 ? 12.697 -7.112 27.036 1.00 58.81 204 ASP A O 1
ATOM 1607 N N . ALA A 1 205 ? 11.140 -6.508 25.548 1.00 54.31 205 ALA A N 1
ATOM 1608 C CA . ALA A 1 205 ? 11.978 -6.573 24.363 1.00 54.31 205 ALA A CA 1
ATOM 1609 C C . ALA A 1 205 ? 12.310 -5.170 23.845 1.00 54.31 205 ALA A C 1
ATOM 1611 O O . ALA A 1 205 ? 11.610 -4.641 22.988 1.00 54.31 205 ALA A O 1
ATOM 1612 N N . GLY A 1 206 ? 13.413 -4.574 24.313 1.00 52.06 206 GLY A N 1
ATOM 1613 C CA . GLY A 1 206 ? 13.867 -3.255 23.843 1.00 52.06 206 GLY A CA 1
ATOM 1614 C C . GLY A 1 206 ? 13.826 -3.085 22.308 1.00 52.06 206 GLY A C 1
ATOM 1615 O O . GLY A 1 206 ? 13.928 -4.061 21.564 1.00 52.06 206 GLY A O 1
ATOM 1616 N N . SER A 1 207 ? 13.714 -1.834 21.836 1.00 50.31 207 SER A N 1
ATOM 1617 C CA . SER A 1 207 ? 13.274 -1.375 20.493 1.00 50.31 207 SER A CA 1
ATOM 1618 C C . SER A 1 207 ? 13.926 -1.962 19.218 1.00 50.31 207 SER A C 1
ATOM 1620 O O . SER A 1 207 ? 13.615 -1.506 18.124 1.00 50.31 207 SER A O 1
ATOM 1622 N N . ASN A 1 208 ? 14.805 -2.962 19.309 1.00 49.25 208 ASN A N 1
ATOM 1623 C CA . ASN A 1 208 ? 15.468 -3.643 18.187 1.00 49.25 208 ASN A CA 1
ATOM 1624 C C . ASN A 1 208 ? 14.971 -5.083 17.940 1.00 49.25 208 ASN A C 1
ATOM 1626 O O . ASN A 1 208 ? 15.612 -5.860 17.230 1.00 49.25 208 ASN A O 1
ATOM 1630 N N . SER A 1 209 ? 13.849 -5.470 18.542 1.00 58.53 209 SER A N 1
ATOM 1631 C CA . SER A 1 209 ? 13.340 -6.841 18.508 1.00 58.53 209 SER A CA 1
ATOM 1632 C C . SER A 1 209 ? 12.389 -7.098 17.324 1.00 58.53 209 SER A C 1
ATOM 1634 O O . SER A 1 209 ? 11.701 -6.199 16.836 1.00 58.53 209 SER A O 1
ATOM 1636 N N . VAL A 1 210 ? 12.330 -8.362 16.879 1.00 62.81 210 VAL A N 1
ATOM 1637 C CA . VAL A 1 210 ? 11.388 -8.914 15.876 1.00 62.81 210 VAL A CA 1
ATOM 1638 C C . VAL A 1 210 ? 9.926 -8.535 16.173 1.00 62.81 210 VAL A C 1
ATOM 1640 O O . VAL A 1 210 ? 9.114 -8.462 15.252 1.00 62.81 210 VAL A O 1
ATOM 1643 N N . VAL A 1 211 ? 9.616 -8.236 17.439 1.00 65.00 211 VAL A N 1
ATOM 1644 C CA . VAL A 1 211 ? 8.311 -7.772 17.929 1.00 65.00 211 VAL A CA 1
ATOM 1645 C C . VAL A 1 211 ? 7.870 -6.470 17.249 1.00 65.00 211 VAL A C 1
ATOM 1647 O O . VAL A 1 211 ? 6.714 -6.368 16.859 1.00 65.00 211 VAL A O 1
ATOM 1650 N N . SER A 1 212 ? 8.792 -5.541 16.966 1.00 63.31 212 SER A N 1
ATOM 1651 C CA . SER A 1 212 ? 8.486 -4.265 16.285 1.00 63.31 212 SER A CA 1
ATOM 1652 C C . SER A 1 212 ? 7.937 -4.428 14.857 1.00 63.31 212 SER A C 1
ATOM 1654 O O . SER A 1 212 ? 7.322 -3.514 14.305 1.00 63.31 212 SER A O 1
ATOM 1656 N N . LYS A 1 213 ? 8.143 -5.600 14.235 1.00 69.00 213 LYS A N 1
ATOM 1657 C CA . LYS A 1 213 ? 7.610 -5.931 12.904 1.00 69.00 213 LYS A CA 1
ATOM 1658 C C . LYS A 1 213 ? 6.199 -6.534 12.956 1.00 69.00 213 LYS A C 1
ATOM 1660 O O . LYS A 1 213 ? 5.607 -6.758 11.901 1.00 69.00 213 LYS A O 1
ATOM 1665 N N . ILE A 1 214 ? 5.661 -6.805 14.146 1.00 73.06 214 ILE A N 1
ATOM 1666 C CA . ILE A 1 214 ? 4.330 -7.382 14.346 1.00 73.06 214 ILE A CA 1
ATOM 1667 C C . ILE A 1 214 ? 3.343 -6.244 14.601 1.00 73.06 214 ILE A C 1
ATOM 1669 O O . ILE A 1 214 ? 3.530 -5.438 15.504 1.00 73.06 214 ILE A O 1
ATOM 1673 N N . LYS A 1 215 ? 2.276 -6.172 13.804 1.00 72.62 215 LYS A N 1
ATOM 1674 C CA . LYS A 1 215 ? 1.213 -5.170 13.959 1.00 72.62 215 LYS A CA 1
ATOM 1675 C C . LYS A 1 215 ? -0.078 -5.853 14.365 1.00 72.62 215 LYS A C 1
ATOM 1677 O O . LYS A 1 215 ? -0.504 -6.793 13.696 1.00 72.62 215 LYS A O 1
ATOM 1682 N N . ILE A 1 216 ? -0.727 -5.352 15.410 1.00 71.94 216 ILE A N 1
ATOM 1683 C CA . ILE A 1 216 ? -2.034 -5.837 15.855 1.00 71.94 216 ILE A CA 1
ATOM 1684 C C . ILE A 1 216 ? -3.051 -4.718 15.700 1.00 71.94 216 ILE A C 1
ATOM 1686 O O . ILE A 1 216 ? -2.793 -3.579 16.073 1.00 71.94 216 ILE A O 1
ATOM 1690 N N . PHE A 1 217 ? -4.201 -5.034 15.113 1.00 71.62 217 PHE A N 1
ATOM 1691 C CA . PHE A 1 217 ? -5.304 -4.089 14.982 1.00 71.62 217 PHE A CA 1
ATOM 1692 C C . PHE A 1 217 ? -6.654 -4.805 14.996 1.00 71.62 217 PHE A C 1
ATOM 1694 O O . PHE A 1 217 ? -6.768 -5.966 14.594 1.00 71.62 217 PHE A O 1
ATOM 1701 N N . LEU A 1 218 ? -7.699 -4.098 15.424 1.00 67.06 218 LEU A N 1
ATOM 1702 C CA . LEU A 1 218 ? -9.072 -4.597 15.413 1.00 67.06 218 LEU A CA 1
ATOM 1703 C C . LEU A 1 218 ? -9.760 -4.313 14.076 1.00 67.06 218 LEU A C 1
ATOM 1705 O O . LEU A 1 218 ? -9.755 -3.192 13.570 1.00 67.06 218 LEU A O 1
ATOM 1709 N N . ARG A 1 219 ? -10.408 -5.332 13.504 1.00 63.06 219 ARG A N 1
ATOM 1710 C CA . ARG A 1 219 ? -11.273 -5.174 12.328 1.00 63.06 219 ARG A CA 1
ATOM 1711 C C . ARG A 1 219 ? -12.432 -6.162 12.362 1.00 63.06 219 ARG A C 1
ATOM 1713 O O . ARG A 1 219 ? -12.218 -7.370 12.404 1.00 63.06 219 ARG A O 1
ATOM 1720 N N . ASN A 1 220 ? -13.661 -5.660 12.239 1.00 63.41 220 ASN A N 1
ATOM 1721 C CA . ASN A 1 220 ? -14.892 -6.466 12.216 1.00 63.41 220 ASN A CA 1
ATOM 1722 C C . ASN A 1 220 ? -15.001 -7.427 13.420 1.00 63.41 220 ASN A C 1
ATOM 1724 O O . ASN A 1 220 ? -15.235 -8.622 13.226 1.00 63.41 220 ASN A O 1
ATOM 1728 N N . SER A 1 221 ? -14.762 -6.920 14.635 1.00 63.53 221 SER A N 1
ATOM 1729 C CA . SER A 1 221 ? -14.773 -7.706 15.884 1.00 63.53 221 SER A CA 1
ATOM 1730 C C . SER A 1 221 ? -13.789 -8.886 15.893 1.00 63.53 221 SER A C 1
ATOM 1732 O O . SER A 1 221 ? -14.002 -9.898 16.560 1.00 63.53 221 SER A O 1
ATOM 1734 N N . LYS A 1 222 ? -12.713 -8.780 15.108 1.00 66.69 222 LYS A N 1
ATOM 1735 C CA . LYS A 1 222 ? -11.601 -9.728 15.085 1.00 66.69 222 LYS A CA 1
ATOM 1736 C C . LYS A 1 222 ? -10.305 -8.973 15.319 1.00 66.69 222 LYS A C 1
ATOM 1738 O O . LYS A 1 222 ? -10.070 -7.944 14.685 1.00 66.69 222 LYS A O 1
ATOM 1743 N N . GLU A 1 223 ? -9.467 -9.516 16.182 1.00 73.69 223 GLU A N 1
ATOM 1744 C CA . GLU A 1 223 ? -8.070 -9.121 16.297 1.00 73.69 223 GLU A CA 1
ATOM 1745 C C . GLU A 1 223 ? -7.317 -9.670 15.094 1.00 73.69 223 GLU A C 1
ATOM 1747 O O . GLU A 1 223 ? -7.369 -10.865 14.797 1.00 73.69 223 GLU A O 1
ATOM 1752 N N . ILE A 1 224 ? -6.659 -8.783 14.355 1.00 72.75 224 ILE A N 1
ATOM 1753 C CA . ILE A 1 224 ? -5.806 -9.151 13.235 1.00 72.75 224 ILE A CA 1
ATOM 1754 C C . ILE A 1 224 ? -4.360 -8.963 13.668 1.00 72.75 224 ILE A C 1
ATOM 1756 O O . ILE A 1 224 ? -3.928 -7.840 13.914 1.00 72.75 224 ILE A O 1
ATOM 1760 N N . VAL A 1 225 ? -3.618 -10.067 13.710 1.00 78.94 225 VAL A N 1
ATOM 1761 C CA . VAL A 1 225 ? -2.168 -10.078 13.907 1.00 78.94 225 VAL A CA 1
ATOM 1762 C C . VAL A 1 225 ? -1.513 -10.138 12.537 1.00 78.94 225 VAL A C 1
ATOM 1764 O O . VAL A 1 225 ? -1.736 -11.087 11.782 1.00 78.94 225 VAL A O 1
ATOM 1767 N N . ARG A 1 226 ? -0.719 -9.123 12.204 1.00 77.25 226 ARG A N 1
ATOM 1768 C CA . ARG A 1 226 ? 0.082 -9.066 10.984 1.00 77.25 226 ARG A CA 1
ATOM 1769 C C . ARG A 1 226 ? 1.555 -9.232 11.321 1.00 77.25 226 ARG A C 1
ATOM 1771 O O . ARG A 1 226 ? 2.069 -8.494 12.154 1.00 77.25 226 ARG A O 1
ATOM 1778 N N . PHE A 1 227 ? 2.228 -10.163 10.657 1.00 78.44 227 PHE A N 1
ATOM 1779 C CA . PHE A 1 227 ? 3.660 -10.384 10.846 1.00 78.44 227 PHE A CA 1
ATOM 1780 C C . PHE A 1 227 ? 4.335 -10.945 9.586 1.00 78.44 227 PHE A C 1
ATOM 1782 O O . PHE A 1 227 ? 3.651 -11.505 8.725 1.00 78.44 227 PHE A O 1
ATOM 1789 N N . PRO A 1 228 ? 5.672 -10.848 9.467 1.00 76.38 228 PRO A N 1
ATOM 1790 C CA . PRO A 1 228 ? 6.377 -11.324 8.282 1.00 76.38 228 PRO A CA 1
ATOM 1791 C C . PRO A 1 228 ? 6.278 -12.841 8.058 1.00 76.38 228 PRO A C 1
ATOM 1793 O O . PRO A 1 228 ? 6.417 -13.633 8.994 1.00 76.38 228 PRO A O 1
ATOM 1796 N N . LYS A 1 229 ? 6.105 -13.275 6.803 1.00 75.62 229 LYS A N 1
ATOM 1797 C CA . LYS A 1 229 ? 5.972 -14.695 6.424 1.00 75.62 229 LYS A CA 1
ATOM 1798 C C . LYS A 1 229 ? 7.163 -15.552 6.835 1.00 75.62 229 LYS A C 1
ATOM 1800 O O . LYS A 1 229 ? 6.964 -16.702 7.217 1.00 75.62 229 LYS A O 1
ATOM 1805 N N . MET A 1 230 ? 8.375 -15.001 6.850 1.00 72.56 230 MET A N 1
ATOM 1806 C CA . MET A 1 230 ? 9.556 -15.732 7.319 1.00 72.56 230 MET A CA 1
ATOM 1807 C C . MET A 1 230 ? 9.416 -16.193 8.779 1.00 72.56 230 MET A C 1
ATOM 1809 O O . MET A 1 230 ? 9.987 -17.217 9.157 1.00 72.56 230 MET A O 1
ATOM 1813 N N . LEU A 1 231 ? 8.650 -15.477 9.614 1.00 73.06 231 LEU A N 1
ATOM 1814 C CA . LEU A 1 231 ? 8.341 -15.928 10.975 1.00 73.06 231 LEU A CA 1
ATOM 1815 C C . LEU A 1 231 ? 7.359 -17.097 10.964 1.00 73.06 231 LEU A C 1
ATOM 1817 O O . LEU A 1 231 ? 7.566 -18.054 11.705 1.00 73.06 231 LEU A O 1
ATOM 1821 N N . LEU A 1 232 ? 6.347 -17.066 10.091 1.00 73.00 232 LEU A N 1
ATOM 1822 C CA . LEU A 1 232 ? 5.433 -18.196 9.915 1.00 73.00 232 LEU A CA 1
ATOM 1823 C C . LEU A 1 232 ? 6.200 -19.451 9.487 1.00 73.00 232 LEU A C 1
ATOM 1825 O O . LEU A 1 232 ? 5.995 -20.516 10.055 1.00 73.00 232 LEU A O 1
ATOM 1829 N N . GLU A 1 233 ? 7.113 -19.333 8.524 1.00 70.31 233 GLU A N 1
ATOM 1830 C CA . GLU A 1 233 ? 7.931 -20.457 8.061 1.00 70.31 233 GLU A CA 1
ATOM 1831 C C . GLU A 1 233 ? 8.803 -21.022 9.190 1.00 70.31 233 GLU A C 1
ATOM 1833 O O . GLU A 1 233 ? 8.853 -22.235 9.375 1.00 70.31 233 GLU A O 1
ATOM 1838 N N . LYS A 1 234 ? 9.415 -20.169 10.021 1.00 69.94 234 LYS A N 1
ATOM 1839 C CA . LYS A 1 234 ? 10.172 -20.607 11.209 1.00 69.94 234 LYS A CA 1
ATOM 1840 C C . LYS A 1 234 ? 9.301 -21.304 12.259 1.00 69.94 234 LYS A C 1
ATOM 1842 O O . LYS A 1 234 ? 9.782 -22.221 12.925 1.00 69.94 234 LYS A O 1
ATOM 1847 N N . ILE A 1 235 ? 8.050 -20.874 12.416 1.00 67.00 235 ILE A N 1
ATOM 1848 C CA . ILE A 1 235 ? 7.071 -21.485 13.323 1.00 67.00 235 ILE A CA 1
ATOM 1849 C C . ILE A 1 235 ? 6.630 -22.858 12.790 1.00 67.00 235 ILE A C 1
ATOM 1851 O O . ILE A 1 235 ? 6.683 -23.846 13.523 1.00 67.00 235 ILE A O 1
ATOM 1855 N N . ILE A 1 236 ? 6.298 -22.939 11.497 1.00 63.12 236 ILE A N 1
ATOM 1856 C CA . ILE A 1 236 ? 5.855 -24.166 10.819 1.00 63.12 236 ILE A CA 1
ATOM 1857 C C . ILE A 1 236 ? 6.981 -25.206 10.740 1.00 63.12 236 ILE A C 1
ATOM 1859 O O . ILE A 1 236 ? 6.735 -26.384 10.964 1.00 63.12 236 ILE A O 1
ATOM 1863 N N . VAL A 1 237 ? 8.230 -24.806 10.474 1.00 56.25 237 VAL A N 1
ATOM 1864 C CA . VAL A 1 237 ? 9.383 -25.731 10.421 1.00 56.25 237 VAL A CA 1
ATOM 1865 C C . VAL A 1 237 ? 9.666 -26.385 11.784 1.00 56.25 237 VAL A C 1
ATOM 1867 O O . VAL A 1 237 ? 10.251 -27.463 11.836 1.00 56.25 237 VAL A O 1
ATOM 1870 N N . ARG A 1 238 ? 9.238 -25.768 12.895 1.00 54.09 238 ARG A N 1
ATOM 1871 C CA . ARG A 1 238 ? 9.361 -26.335 14.250 1.00 54.09 238 ARG A CA 1
ATOM 1872 C C . ARG A 1 238 ? 8.210 -27.264 14.641 1.00 54.09 238 ARG A C 1
ATOM 1874 O O . ARG A 1 238 ? 8.307 -27.910 15.682 1.00 54.09 238 ARG A O 1
ATOM 1881 N N . THR A 1 239 ? 7.133 -27.324 13.861 1.00 52.75 239 THR A N 1
ATOM 1882 C CA . THR A 1 239 ? 5.990 -28.203 14.120 1.00 52.75 239 THR A CA 1
ATOM 1883 C C . THR A 1 239 ? 6.017 -29.393 13.169 1.00 52.75 239 THR A C 1
ATOM 1885 O O . THR A 1 239 ? 6.070 -29.227 11.953 1.00 52.75 239 THR A O 1
ATOM 1888 N N . ASP A 1 240 ? 5.974 -30.610 13.718 1.00 52.91 240 ASP A N 1
ATOM 1889 C CA . ASP A 1 240 ? 5.932 -31.832 12.917 1.00 52.91 240 ASP A CA 1
ATOM 1890 C C . ASP A 1 240 ? 4.758 -31.791 11.929 1.00 52.91 240 ASP A C 1
ATOM 1892 O O . ASP A 1 240 ? 3.578 -31.714 12.279 1.00 52.91 240 ASP A O 1
ATOM 1896 N N . SER A 1 241 ? 5.122 -31.822 10.653 1.00 52.94 241 SER A N 1
ATOM 1897 C CA . SER A 1 241 ? 4.250 -31.718 9.497 1.00 52.94 241 SER A CA 1
ATOM 1898 C C . SER A 1 241 ? 3.183 -32.817 9.494 1.00 52.94 241 SER A C 1
ATOM 1900 O O . SER A 1 241 ? 3.501 -33.964 9.172 1.00 52.94 241 SER A O 1
ATOM 1902 N N . LYS A 1 242 ? 1.923 -32.472 9.809 1.00 51.78 242 LYS A N 1
ATOM 1903 C CA . LYS A 1 242 ? 0.706 -33.177 9.333 1.00 51.78 242 LYS A CA 1
ATOM 1904 C C . LYS A 1 242 ? -0.618 -32.462 9.637 1.00 51.78 242 LYS A C 1
ATOM 1906 O O . LYS A 1 242 ? -1.585 -32.718 8.923 1.00 51.78 242 LYS A O 1
ATOM 1911 N N . SER A 1 243 ? -0.690 -31.565 10.622 1.00 56.38 243 SER A N 1
ATOM 1912 C CA . SER A 1 243 ? -1.885 -30.744 10.870 1.00 56.38 243 SER A CA 1
ATOM 1913 C C . SER A 1 243 ? -1.726 -29.347 10.268 1.00 56.38 243 SER A C 1
ATOM 1915 O O . SER A 1 243 ? -0.667 -28.731 10.349 1.00 56.38 243 SER A O 1
ATOM 1917 N N . LYS A 1 244 ? -2.782 -28.849 9.619 1.00 64.75 244 LYS A N 1
ATOM 1918 C CA . LYS A 1 244 ? -2.864 -27.444 9.203 1.00 64.75 244 LYS A CA 1
ATOM 1919 C C . LYS A 1 244 ? -3.202 -26.635 10.454 1.00 64.75 244 LYS A C 1
ATOM 1921 O O . LYS A 1 244 ? -4.301 -26.848 10.969 1.00 64.75 244 LYS A O 1
ATOM 1926 N N . PRO A 1 245 ? -2.297 -25.779 10.956 1.00 66.62 245 PRO A N 1
ATOM 1927 C CA . PRO A 1 245 ? -2.512 -25.132 12.236 1.00 66.62 245 PRO A CA 1
ATOM 1928 C C . PRO A 1 245 ? -3.700 -24.175 12.151 1.00 66.62 245 PRO A C 1
ATOM 1930 O O . PRO A 1 245 ? -3.880 -23.459 11.158 1.00 66.62 245 PRO A O 1
ATOM 1933 N N . SER A 1 246 ? -4.539 -24.187 13.181 1.00 71.62 246 SER A N 1
ATOM 1934 C CA . SER A 1 246 ? -5.641 -23.235 13.293 1.00 71.62 246 SER A CA 1
ATOM 1935 C C . SER A 1 246 ? -5.102 -21.810 13.522 1.00 71.62 246 SER A C 1
ATOM 1937 O O . SER A 1 246 ? -3.982 -21.643 14.008 1.00 71.62 246 SER A O 1
ATOM 1939 N N . PRO A 1 247 ? -5.870 -20.747 13.210 1.00 72.00 247 PRO A N 1
ATOM 1940 C CA . PRO A 1 247 ? -5.444 -19.366 13.466 1.00 72.00 247 PRO A CA 1
ATOM 1941 C C . PRO A 1 247 ? -4.995 -19.097 14.914 1.00 72.00 247 PRO A C 1
ATOM 1943 O O . PRO A 1 247 ? -4.057 -18.335 15.125 1.00 72.00 247 PRO A O 1
ATOM 1946 N N . TYR A 1 248 ? -5.627 -19.746 15.896 1.00 72.62 248 TYR A N 1
ATOM 1947 C CA . TYR A 1 248 ? -5.249 -19.644 17.309 1.00 72.62 248 TYR A CA 1
ATOM 1948 C C . TYR A 1 248 ? -3.899 -20.312 17.592 1.00 72.62 248 TYR A C 1
ATOM 1950 O O . TYR A 1 248 ? -3.037 -19.701 18.215 1.00 72.62 248 TYR A O 1
ATOM 1958 N N . GLU A 1 249 ? -3.679 -21.521 17.066 1.00 72.88 249 GLU A N 1
ATOM 1959 C CA . GLU A 1 249 ? -2.414 -22.254 17.228 1.00 72.88 249 GLU A CA 1
ATOM 1960 C C . GLU A 1 249 ? -1.230 -21.495 16.617 1.00 72.88 249 GLU A C 1
ATOM 1962 O O . GLU A 1 249 ? -0.136 -21.498 17.176 1.00 72.88 249 GLU A O 1
ATOM 1967 N N . VAL A 1 250 ? -1.438 -20.810 15.485 1.00 74.88 250 VAL A N 1
ATOM 1968 C CA . VAL A 1 250 ? -0.392 -19.987 14.858 1.00 74.88 250 VAL A CA 1
ATOM 1969 C C . VAL A 1 250 ? 0.034 -18.839 15.774 1.00 74.88 250 VAL A C 1
ATOM 1971 O O . VAL A 1 250 ? 1.227 -18.562 15.882 1.00 74.88 250 VAL A O 1
ATOM 1974 N N . VAL A 1 251 ? -0.915 -18.181 16.443 1.00 75.38 251 VAL A N 1
ATOM 1975 C CA . VAL A 1 251 ? -0.617 -17.060 17.347 1.00 75.38 251 VAL A CA 1
ATOM 1976 C C . VAL A 1 251 ? -0.003 -17.535 18.660 1.00 75.38 251 VAL A C 1
ATOM 1978 O O . VAL A 1 251 ? 0.982 -16.955 19.106 1.00 75.38 251 VAL A O 1
ATOM 1981 N N . GLU A 1 252 ? -0.483 -18.639 19.229 1.00 75.62 252 GLU A N 1
ATOM 1982 C CA . GLU A 1 252 ? 0.132 -19.242 20.417 1.00 75.62 252 GLU A CA 1
ATOM 1983 C C . GLU A 1 252 ? 1.595 -19.640 20.148 1.00 75.62 252 GLU A C 1
ATOM 1985 O O . GLU A 1 252 ? 2.500 -19.359 20.940 1.00 75.62 252 GLU A O 1
ATOM 1990 N N . GLN A 1 253 ? 1.864 -20.241 18.985 1.00 75.19 253 GLN A N 1
ATOM 1991 C CA . GLN A 1 253 ? 3.225 -20.596 18.590 1.00 75.19 253 GLN A CA 1
ATOM 1992 C C . GLN A 1 253 ? 4.089 -19.378 18.260 1.00 75.19 253 GLN A C 1
ATOM 1994 O O . GLN A 1 253 ? 5.292 -19.408 18.533 1.00 75.19 253 GLN A O 1
ATOM 1999 N N . LEU A 1 254 ? 3.500 -18.308 17.719 1.00 76.62 254 LEU A N 1
ATOM 2000 C CA . LEU A 1 254 ? 4.178 -17.027 17.536 1.00 76.62 254 LEU A CA 1
ATOM 2001 C C . LEU A 1 254 ? 4.635 -16.471 18.889 1.00 76.62 254 LEU A C 1
ATOM 2003 O O . LEU A 1 254 ? 5.820 -16.183 19.041 1.00 76.62 254 LEU A O 1
ATOM 2007 N N . PHE A 1 255 ? 3.761 -16.412 19.896 1.00 75.25 255 PHE A N 1
ATOM 2008 C CA . PHE A 1 255 ? 4.142 -15.952 21.235 1.00 75.25 255 PHE A CA 1
ATOM 2009 C C . PHE A 1 255 ? 5.184 -16.841 21.894 1.00 75.25 255 PHE A C 1
ATOM 2011 O O . PHE A 1 255 ? 6.164 -16.338 22.444 1.00 75.25 255 PHE A O 1
ATOM 2018 N N . LYS A 1 256 ? 5.049 -18.164 21.769 1.00 76.25 256 LYS A N 1
ATOM 2019 C CA . LYS A 1 256 ? 6.071 -19.101 22.244 1.00 76.25 256 LYS A CA 1
ATOM 2020 C C . LYS A 1 256 ? 7.424 -18.850 21.576 1.00 76.25 256 LYS A C 1
ATOM 2022 O O . LYS A 1 256 ? 8.453 -18.902 22.246 1.00 76.25 256 LYS A O 1
ATOM 2027 N N . HIS A 1 257 ? 7.440 -18.570 20.272 1.00 74.00 257 HIS A N 1
ATOM 2028 C CA . HIS A 1 257 ? 8.669 -18.248 19.550 1.00 74.00 257 HIS A CA 1
ATOM 2029 C C . HIS A 1 257 ? 9.286 -16.932 20.034 1.00 74.00 257 HIS A C 1
ATOM 2031 O O . HIS A 1 257 ? 10.492 -16.887 20.269 1.00 74.00 257 HIS A O 1
ATOM 2037 N N . LEU A 1 258 ? 8.471 -15.891 20.227 1.00 73.31 258 LEU A N 1
ATOM 2038 C CA . LEU A 1 258 ? 8.928 -14.589 20.715 1.00 73.31 258 LEU A CA 1
ATOM 2039 C C . LEU A 1 258 ? 9.505 -14.690 22.133 1.00 73.31 258 LEU A C 1
ATOM 2041 O O . LEU A 1 258 ? 10.639 -14.270 22.347 1.00 73.31 258 LEU A O 1
ATOM 2045 N N . ARG A 1 259 ? 8.803 -15.346 23.067 1.00 71.94 259 ARG A N 1
ATOM 2046 C CA . ARG A 1 259 ? 9.286 -15.581 24.442 1.00 71.94 259 ARG A CA 1
ATOM 2047 C C . ARG A 1 259 ? 10.608 -16.354 24.472 1.00 71.94 259 ARG A C 1
ATOM 2049 O O . ARG A 1 259 ? 11.542 -15.964 25.167 1.00 71.94 259 ARG A O 1
ATOM 2056 N N . GLN A 1 260 ? 10.736 -17.395 23.642 1.00 72.12 260 GLN A N 1
ATOM 2057 C CA . GLN A 1 260 ? 11.981 -18.162 23.511 1.00 72.12 260 GLN A CA 1
ATOM 2058 C C . GLN A 1 260 ? 13.148 -17.340 22.953 1.00 72.12 260 GLN A C 1
ATOM 2060 O O . GLN A 1 260 ? 14.286 -17.561 23.360 1.00 72.12 260 GLN A O 1
ATOM 2065 N N . GLN A 1 261 ? 12.899 -16.426 22.010 1.00 67.56 261 GLN A N 1
ATOM 2066 C CA . GLN A 1 261 ? 13.948 -15.550 21.480 1.00 67.56 261 GLN A CA 1
ATOM 2067 C C . GLN A 1 261 ? 14.369 -14.464 22.473 1.00 67.56 261 GLN A C 1
ATOM 2069 O O . GLN A 1 261 ? 15.517 -14.029 22.434 1.00 67.56 261 GLN A O 1
ATOM 2074 N N . LEU A 1 262 ? 13.464 -14.059 23.363 1.00 63.44 262 LEU A N 1
ATOM 2075 C CA . LEU A 1 262 ? 13.697 -13.028 24.374 1.00 63.44 262 LEU A CA 1
ATOM 2076 C C . LEU A 1 262 ? 14.249 -13.582 25.696 1.00 63.44 262 LEU A C 1
ATOM 2078 O O . LEU A 1 262 ? 14.601 -12.811 26.581 1.00 63.44 262 LEU A O 1
ATOM 2082 N N . GLY A 1 263 ? 14.373 -14.907 25.830 1.00 54.16 263 GLY A N 1
ATOM 2083 C CA . GLY A 1 263 ? 14.910 -15.550 27.033 1.00 54.16 263 GLY A CA 1
ATOM 2084 C C . GLY A 1 263 ? 13.965 -15.525 28.239 1.00 54.16 263 GLY A C 1
ATOM 2085 O O . GLY A 1 263 ? 14.397 -15.853 29.341 1.00 54.16 263 GLY A O 1
ATOM 2086 N N . ALA A 1 264 ? 12.693 -15.171 28.041 1.00 48.06 264 ALA A N 1
ATOM 2087 C CA . ALA A 1 264 ? 11.662 -15.238 29.069 1.00 48.06 264 ALA A CA 1
ATOM 2088 C C . ALA A 1 264 ? 11.102 -16.671 29.118 1.00 48.06 264 ALA A C 1
ATOM 2090 O O . ALA A 1 264 ? 10.304 -17.071 28.265 1.00 48.06 264 ALA A O 1
ATOM 2091 N N . SER A 1 265 ? 11.610 -17.467 30.065 1.00 36.59 265 SER A N 1
ATOM 2092 C CA . SER A 1 265 ? 11.069 -18.782 30.438 1.00 36.59 265 SER A CA 1
ATOM 2093 C C . SER A 1 265 ? 9.883 -18.644 31.377 1.00 36.59 265 SER A C 1
ATOM 2095 O O . SER A 1 265 ? 10.064 -17.921 32.383 1.00 36.59 265 SER A O 1
#

Sequence (265 aa):
MGAAFAIQVMTGKESNVQRLMDWAFSKNENAQKWIKAVHNFTESTVRILSGGNLGKEIKRTIMPGYIFIEMNYSVDENNQSAYIPADVWHLIKSIPGVLKQFTGSGQIIGEEEFRKMLGLDTEEQIEVAIPVQEIESEASKVNETERNMKNALHQVNTASTKEEQVQAEQALEVAEQQMNDLLEKSYEESVGAVGAELKEIEHDAGSNSVVSKIKIFLRNSKEIV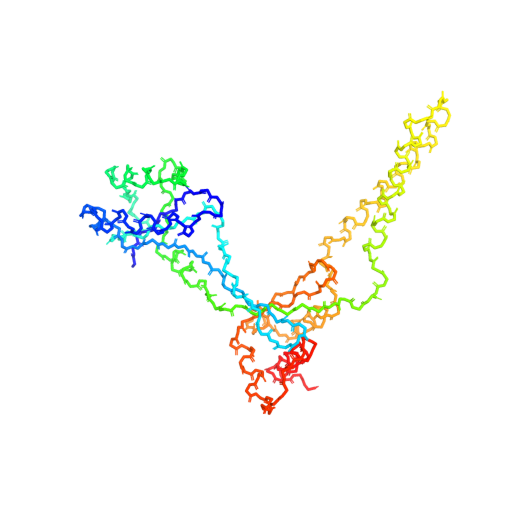RFPKMLLEKIIVRTDSKSKPSPYEVVEQLFKHLRQQLGAS

pLDDT: mean 71.71, std 12.73, range [36.59, 91.56]